Protein AF-A0A2S6Z8U8-F1 (afdb_monomer)

pLDDT: mean 72.31, std 20.6, range [34.91, 94.19]

Nearest PDB structures (foldseek):
  8eth-assembly1_n  TM=2.577E-01  e=1.546E-01  Schizosaccharomyces pombe
  7np8-assembly1_B  TM=3.434E-01  e=7.044E-01  Methanocaldococcus jannaschii DSM 2661
  6nzd-assembly1_F  TM=2.706E-01  e=4.132E+00  Homo sapiens

Solvent-accessible surface area (backbone atoms only — not comparable to full-atom values): 11968 Å² total; per-residue (Å²): 138,88,90,78,86,85,79,85,82,84,81,86,87,82,88,86,84,87,89,87,83,87,81,91,79,92,76,88,81,89,75,89,76,65,66,68,58,56,49,59,56,40,61,68,57,65,68,57,74,60,64,75,59,76,87,42,89,56,32,60,32,39,52,57,49,51,76,60,48,66,91,85,69,50,56,28,48,42,44,50,45,43,41,44,32,41,71,38,68,37,78,44,47,86,34,54,63,51,64,46,78,53,98,59,24,40,38,37,34,32,66,55,88,90,27,49,26,76,39,63,68,85,56,89,58,64,54,45,68,61,40,48,53,53,42,54,52,50,52,53,51,52,53,50,52,51,53,50,53,51,50,51,51,51,52,41,69,77,40,64,87,40,81,70,40,58,59,57,50,50,58,55,51,58,69,68,71,71,78,80,87,86,84,82,90,85,80,88,136

Organism: NCBI:txid487823

Mean predicted aligned error: 18.47 Å

Secondary structure (DSSP, 8-state):
-PPPPPPPP-PPPP-----------------S-SHHHHHHHHHTT-S---PPPTTSTTHHHHHHHHTTSPTT--HHHHHHHHHHHHHTT--SGGGEEEEEEETTEEEEEESSTT-EEEEETTSPPPPHHHHHHHHHHHHHHHHHHHHHHHHHHHHHHH---SHHHHHHHHHHHHHHSS-----------

Sequence (189 aa):
MPAQIVLPERQPAAYASSPGFGGTTARSNAHEHDEDRVEQARSSQDVAQQAFPSDHRDYALFSAIQAQLPGGTSDEKTAEVLHAVKESGIERADELRKVIIQDDVAFVFGKTPGFHSETSLNTPSPGINETLQKTEAMDQQRVQEMVQFQREREEIDKNPTGPVMTLAAHSQQQAMSGGDGGGGGDGGG

Radius of gyration: 36.22 Å; Cα contacts (8 Å, |Δi|>4): 145; chains: 1; bounding box: 139×54×75 Å

Foldseek 3Di:
DDDDDDDDDDDDDDDDDDDDDDDDDDDDDPDDDPVVVVVVVVVVCVVPQPAADCPDPCNQVLVLQVVQDDPPQGSLLSLVQSLQLVVLVNRHSQQWDHWDADPQWIWTDGPDPRRIGIHRSPDDGDGNVVSVVVSVVVVVVVVVVVVVVVVVVVVCVVPVPDPVVVVVVVVVVVVVVVPDDDDDDDDDD

Structure (mmCIF, N/CA/C/O backbone):
data_AF-A0A2S6Z8U8-F1
#
_entry.id   AF-A0A2S6Z8U8-F1
#
loop_
_atom_site.group_PDB
_atom_site.id
_atom_site.type_symbol
_atom_site.label_atom_id
_atom_site.label_alt_id
_atom_site.label_comp_id
_atom_site.label_asym_id
_atom_site.label_entity_id
_atom_site.label_seq_id
_atom_site.pdbx_PDB_ins_code
_atom_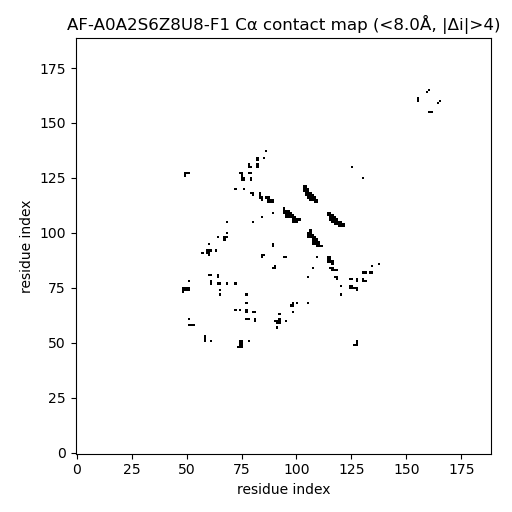site.Cartn_x
_atom_site.Cartn_y
_atom_site.Cartn_z
_atom_site.occupancy
_atom_site.B_iso_or_equiv
_atom_site.auth_seq_id
_atom_site.auth_comp_id
_atom_site.auth_asym_id
_atom_site.auth_atom_id
_atom_site.pdbx_PDB_model_num
ATOM 1 N N . MET A 1 1 ? 30.488 40.849 12.859 1.00 43.69 1 MET A N 1
ATOM 2 C CA . MET A 1 1 ? 31.828 40.592 12.288 1.00 43.69 1 MET A CA 1
ATOM 3 C C . MET A 1 1 ? 32.117 39.098 12.4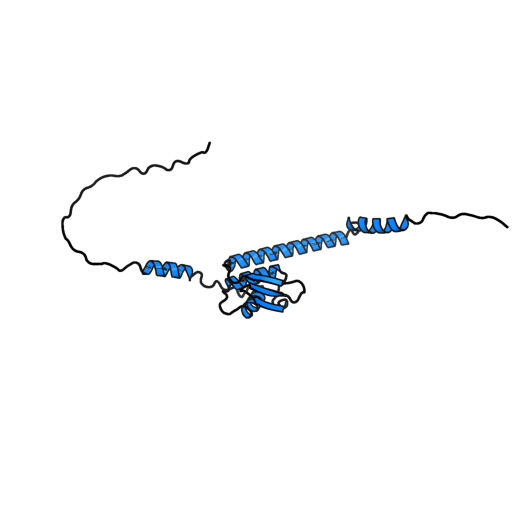43 1.00 43.69 1 MET A C 1
ATOM 5 O O . MET A 1 1 ? 31.983 38.626 13.566 1.00 43.69 1 MET A O 1
ATOM 9 N N . PRO A 1 2 ? 32.377 38.351 11.353 1.00 46.38 2 PRO A N 1
ATOM 10 C CA . PRO A 1 2 ? 32.486 36.883 11.342 1.00 46.38 2 PRO A CA 1
ATOM 11 C C . PRO A 1 2 ? 33.886 36.368 11.734 1.00 46.38 2 PRO A C 1
ATOM 13 O O . PRO A 1 2 ? 34.883 37.037 11.470 1.00 46.38 2 PRO A O 1
ATOM 16 N N . ALA A 1 3 ? 33.964 35.166 12.320 1.00 48.38 3 ALA A N 1
ATOM 17 C CA . ALA A 1 3 ? 35.214 34.446 12.578 1.00 48.38 3 ALA A CA 1
ATOM 18 C C . ALA A 1 3 ? 35.549 33.523 11.390 1.00 48.38 3 ALA A C 1
ATOM 20 O O . ALA A 1 3 ? 34.782 32.618 11.068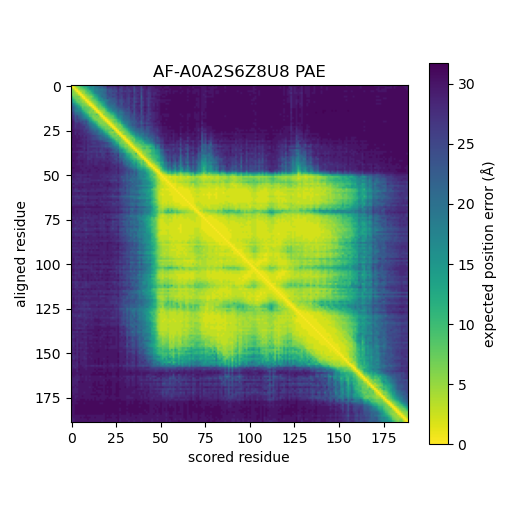 1.00 48.38 3 ALA A O 1
ATOM 21 N N . GLN A 1 4 ? 36.681 33.786 10.734 1.00 55.59 4 GLN A N 1
ATOM 22 C CA . GLN A 1 4 ? 37.234 33.021 9.611 1.00 55.59 4 GLN A CA 1
ATOM 23 C C . GLN A 1 4 ? 38.215 31.969 10.148 1.00 55.59 4 GLN A C 1
ATOM 25 O O . GLN A 1 4 ? 39.156 32.309 10.865 1.00 55.59 4 GLN A O 1
ATOM 30 N N . ILE A 1 5 ? 38.003 30.701 9.795 1.00 57.25 5 ILE A N 1
ATOM 31 C CA . ILE A 1 5 ? 38.929 29.597 10.074 1.00 57.25 5 ILE A CA 1
ATOM 32 C C . ILE A 1 5 ? 40.067 29.648 9.049 1.00 57.25 5 ILE A C 1
ATOM 34 O O . ILE A 1 5 ? 39.847 29.561 7.844 1.00 57.25 5 ILE A O 1
ATOM 38 N N . VAL A 1 6 ? 41.285 29.827 9.555 1.00 50.44 6 VAL A N 1
ATOM 39 C CA . VAL A 1 6 ? 42.538 29.823 8.797 1.00 50.44 6 VAL A CA 1
ATOM 40 C C . VAL A 1 6 ? 42.977 28.377 8.538 1.00 50.44 6 VAL A C 1
ATOM 42 O O . VAL A 1 6 ? 43.162 27.600 9.473 1.00 50.44 6 VAL A O 1
ATOM 45 N N . LEU A 1 7 ? 43.119 28.005 7.265 1.00 50.97 7 LEU A N 1
ATOM 46 C CA . LEU A 1 7 ? 43.680 26.722 6.832 1.00 50.97 7 LEU A CA 1
ATOM 47 C C . LEU A 1 7 ? 45.206 26.883 6.643 1.00 50.97 7 LEU A C 1
ATOM 49 O O . LEU A 1 7 ? 45.618 27.872 6.032 1.00 50.97 7 LEU A O 1
ATOM 53 N N . PRO A 1 8 ? 46.054 25.977 7.169 1.00 56.19 8 PRO A N 1
ATOM 54 C CA . PRO A 1 8 ? 47.500 26.181 7.206 1.00 56.19 8 PRO A CA 1
ATOM 55 C C . PRO A 1 8 ? 48.192 25.992 5.846 1.00 56.19 8 PRO A C 1
ATOM 57 O O . PRO A 1 8 ? 47.905 25.065 5.088 1.00 56.19 8 PRO A O 1
ATOM 60 N N . GLU A 1 9 ? 49.146 26.892 5.602 1.00 44.38 9 GLU A N 1
ATOM 61 C CA . GLU A 1 9 ? 50.106 26.948 4.497 1.00 44.38 9 GLU A CA 1
ATOM 62 C C . GLU A 1 9 ? 50.885 25.640 4.282 1.00 44.38 9 GLU A C 1
ATOM 64 O O . GLU A 1 9 ? 51.428 25.045 5.215 1.00 44.38 9 GLU A O 1
ATOM 69 N N . ARG A 1 10 ? 51.010 25.233 3.014 1.00 49.38 10 ARG A N 1
ATOM 70 C CA . ARG A 1 10 ? 51.820 24.091 2.581 1.00 49.38 10 ARG A CA 1
ATOM 71 C C . ARG A 1 10 ? 53.241 24.575 2.268 1.00 49.38 10 ARG A C 1
ATOM 73 O O . ARG A 1 10 ? 53.487 25.125 1.198 1.00 49.38 10 ARG A O 1
ATOM 80 N N . GLN A 1 11 ? 54.181 24.362 3.186 1.00 46.22 11 GLN A N 1
ATOM 81 C CA . GLN A 1 11 ? 55.598 24.654 2.939 1.00 46.22 11 GLN A CA 1
ATOM 82 C C . GLN A 1 11 ? 56.240 23.624 1.979 1.00 46.22 11 GLN A C 1
ATOM 84 O O . GLN A 1 11 ? 55.902 22.438 2.037 1.00 46.22 11 GLN A O 1
ATOM 89 N N . PRO A 1 12 ? 57.172 24.055 1.103 1.00 50.84 12 PRO A N 1
ATOM 90 C CA . PRO A 1 12 ? 57.795 23.224 0.075 1.00 50.84 12 PRO A CA 1
ATOM 91 C C . PRO A 1 12 ? 59.050 22.505 0.595 1.00 50.84 12 PRO A C 1
ATOM 93 O O . PRO A 1 12 ? 59.931 23.125 1.188 1.00 50.84 12 PRO A O 1
ATOM 96 N N . ALA A 1 13 ? 59.177 21.207 0.311 1.00 45.62 13 ALA A N 1
ATOM 97 C CA . ALA A 1 13 ? 60.451 20.496 0.401 1.00 45.62 13 ALA A CA 1
ATOM 98 C C . ALA A 1 13 ? 61.118 20.509 -0.980 1.00 45.62 13 ALA A C 1
ATOM 100 O O . ALA A 1 13 ? 60.501 20.163 -1.987 1.00 45.62 13 ALA A O 1
ATOM 101 N N . ALA A 1 14 ? 62.363 20.968 -1.017 1.00 43.53 14 ALA A N 1
ATOM 102 C CA . ALA A 1 14 ? 63.134 21.192 -2.226 1.00 43.53 14 ALA A CA 1
ATOM 103 C C . ALA A 1 14 ? 64.151 20.062 -2.500 1.00 43.53 14 ALA A C 1
ATOM 105 O O . ALA A 1 14 ? 64.434 19.248 -1.627 1.00 43.53 14 ALA A O 1
ATOM 106 N N . TYR A 1 15 ? 64.694 20.121 -3.727 1.00 39.59 15 TYR A N 1
ATOM 107 C CA . TYR A 1 15 ? 65.953 19.581 -4.279 1.00 39.59 15 TYR A CA 1
ATOM 108 C C . TYR A 1 15 ? 66.165 18.057 -4.437 1.00 39.59 15 TYR A C 1
ATOM 110 O O . TYR A 1 15 ? 66.419 17.341 -3.478 1.00 39.59 15 TYR A O 1
ATOM 118 N N . ALA A 1 16 ? 66.269 17.596 -5.695 1.00 40.19 16 ALA A N 1
ATOM 119 C CA . ALA A 1 16 ? 67.558 17.236 -6.318 1.00 40.19 16 ALA A CA 1
ATOM 120 C C . ALA A 1 16 ? 67.413 16.873 -7.819 1.00 40.19 16 ALA A C 1
ATOM 122 O O . ALA A 1 16 ? 66.361 16.441 -8.276 1.00 40.19 16 ALA A O 1
ATOM 123 N N . SER A 1 17 ? 68.495 17.117 -8.559 1.00 37.56 17 SER A N 1
ATOM 124 C CA . SER A 1 17 ? 68.631 17.296 -10.012 1.00 37.56 17 SER A CA 1
ATOM 125 C C . SER A 1 17 ? 68.621 16.045 -10.924 1.00 37.56 17 SER A C 1
ATOM 127 O O . SER A 1 17 ? 68.895 14.931 -10.497 1.00 37.56 17 SER A O 1
ATOM 129 N N . SER A 1 18 ? 68.374 16.351 -12.209 1.00 44.22 18 SER A N 1
ATOM 130 C CA . SER A 1 18 ? 68.420 15.675 -13.537 1.00 44.22 18 SER A CA 1
ATOM 131 C C . SER A 1 18 ? 69.680 14.814 -13.866 1.00 44.22 18 SER A C 1
ATOM 133 O O . SER A 1 18 ? 70.576 14.806 -13.025 1.00 44.22 18 SER A O 1
ATOM 135 N N . PRO A 1 19 ? 69.886 14.202 -15.081 1.00 60.00 19 PRO A N 1
ATOM 136 C CA . PRO A 1 19 ? 69.139 14.294 -16.363 1.00 60.00 19 PRO A CA 1
ATOM 137 C C . PRO A 1 19 ? 69.006 12.991 -17.218 1.00 60.00 19 PRO A C 1
ATOM 139 O O . PRO A 1 19 ? 69.619 11.965 -16.950 1.00 60.00 19 PRO A O 1
ATOM 142 N N . GLY A 1 20 ? 68.264 13.070 -18.334 1.00 37.06 20 GLY A N 1
ATOM 143 C CA . GLY A 1 20 ? 68.279 12.088 -19.431 1.00 37.06 20 GLY A CA 1
ATOM 144 C C . GLY A 1 20 ? 67.667 12.674 -20.710 1.00 37.06 20 GLY A C 1
ATOM 145 O O . GLY A 1 20 ? 66.506 13.062 -20.721 1.00 37.06 20 GLY A O 1
ATOM 146 N N . PHE A 1 21 ? 68.481 12.814 -21.754 1.00 37.06 21 PHE A N 1
ATOM 147 C CA . PHE A 1 21 ? 68.231 13.573 -22.982 1.00 37.06 21 PHE A CA 1
ATOM 148 C C . PHE A 1 21 ? 67.712 12.680 -24.122 1.00 37.06 21 PHE A C 1
ATOM 150 O O . PHE A 1 21 ? 68.296 11.635 -24.380 1.00 37.06 21 PHE A O 1
ATOM 157 N N . GLY A 1 22 ? 66.716 13.180 -24.864 1.00 38.28 22 GLY A N 1
ATOM 158 C CA . GLY A 1 22 ? 66.583 12.991 -26.316 1.00 38.28 22 GLY A CA 1
ATOM 159 C C . GLY A 1 22 ? 65.859 11.738 -26.828 1.00 38.28 22 GLY A C 1
ATOM 160 O O . GLY A 1 22 ? 66.320 10.619 -26.646 1.00 38.28 22 GLY A O 1
ATOM 161 N N . GLY A 1 23 ? 64.784 11.945 -27.598 1.00 34.91 23 GLY A N 1
ATOM 162 C CA . GLY A 1 23 ? 64.213 10.905 -28.460 1.00 34.91 23 GLY A CA 1
ATOM 163 C C . GLY A 1 23 ? 62.765 11.159 -28.866 1.00 34.91 23 GLY A C 1
ATOM 164 O O . GLY A 1 23 ? 61.836 10.833 -28.142 1.00 34.91 23 GLY A O 1
ATOM 165 N N . THR A 1 24 ? 62.578 11.745 -30.041 1.00 47.34 24 THR A N 1
ATOM 166 C CA . THR A 1 24 ? 61.303 11.955 -30.736 1.00 47.34 24 THR A CA 1
ATOM 167 C C . THR A 1 24 ? 60.549 10.647 -31.004 1.00 47.34 24 THR A C 1
ATOM 169 O O . THR A 1 24 ? 61.159 9.693 -31.476 1.00 47.34 24 THR A O 1
ATOM 172 N N . THR A 1 25 ? 59.224 10.625 -30.844 1.00 39.59 25 THR A N 1
ATOM 173 C CA . THR A 1 25 ? 58.213 10.385 -31.904 1.00 39.59 25 THR A CA 1
ATOM 174 C C . THR A 1 25 ? 56.873 9.972 -31.298 1.00 39.59 25 THR A C 1
ATOM 176 O O . THR A 1 25 ? 56.784 9.202 -30.349 1.00 39.59 25 THR A O 1
ATOM 179 N N . ALA A 1 26 ? 55.818 10.530 -31.879 1.00 51.56 26 ALA A N 1
ATOM 180 C CA . ALA A 1 26 ? 54.436 10.180 -31.635 1.00 51.56 26 ALA A CA 1
ATOM 181 C C . ALA A 1 26 ? 54.154 8.702 -31.942 1.00 51.56 26 ALA A C 1
ATOM 183 O O . ALA A 1 26 ? 54.468 8.238 -33.037 1.00 51.56 26 ALA A O 1
ATOM 184 N N . ARG A 1 27 ? 53.435 8.017 -31.048 1.00 39.62 27 ARG A N 1
ATOM 185 C CA . ARG A 1 27 ? 52.358 7.103 -31.442 1.00 39.62 27 ARG A CA 1
ATOM 186 C C . ARG A 1 27 ? 51.416 6.860 -30.266 1.00 39.62 27 ARG A C 1
ATOM 188 O O . ARG A 1 27 ? 51.847 6.650 -29.143 1.00 39.62 27 ARG A O 1
ATOM 195 N N . SER A 1 28 ? 50.134 6.957 -30.575 1.00 47.44 28 SER A N 1
ATOM 196 C CA . SER A 1 28 ? 48.971 6.863 -29.707 1.00 47.44 28 SER A CA 1
ATOM 197 C C . SER A 1 28 ? 48.989 5.667 -28.752 1.00 47.44 28 SER A C 1
ATOM 199 O O . SER A 1 28 ? 49.015 4.529 -29.209 1.00 47.44 28 SER A O 1
ATOM 201 N N . ASN A 1 29 ? 48.822 5.932 -27.456 1.00 42.44 29 ASN A N 1
ATOM 202 C CA . ASN A 1 29 ? 48.252 4.970 -26.516 1.00 42.44 29 ASN A CA 1
ATOM 203 C C . ASN A 1 29 ? 46.847 5.463 -26.150 1.00 42.44 29 ASN A C 1
ATOM 205 O O . ASN A 1 29 ? 46.665 6.280 -25.253 1.00 42.44 29 ASN A O 1
ATOM 209 N N . ALA A 1 30 ? 45.870 5.008 -26.933 1.00 50.47 30 ALA A N 1
ATOM 210 C CA . ALA A 1 30 ? 44.446 5.091 -26.640 1.00 50.47 30 ALA A CA 1
ATOM 211 C C . ALA A 1 30 ? 43.974 3.683 -26.248 1.00 50.47 30 ALA A C 1
ATOM 213 O O . ALA A 1 30 ? 43.617 2.890 -27.110 1.00 50.47 30 ALA A O 1
ATOM 214 N N . HIS A 1 31 ? 44.097 3.377 -24.963 1.00 49.53 31 HIS A N 1
ATOM 215 C CA . HIS A 1 31 ? 43.649 2.198 -24.201 1.00 49.53 31 HIS A CA 1
ATOM 216 C C . HIS A 1 31 ? 44.530 2.314 -22.957 1.00 49.53 31 HIS A C 1
ATOM 218 O O . HIS A 1 31 ? 45.747 2.340 -23.102 1.00 49.53 31 HIS A O 1
ATOM 224 N N . GLU A 1 32 ? 44.051 2.703 -21.785 1.00 46.50 32 GLU A N 1
ATOM 225 C CA . GLU A 1 32 ? 43.259 1.882 -20.876 1.00 46.50 32 GLU A CA 1
ATOM 226 C C . GLU A 1 32 ? 42.504 2.860 -19.948 1.00 46.50 32 GLU A C 1
ATOM 228 O O . GLU A 1 32 ? 43.086 3.415 -19.018 1.00 46.50 32 GLU A O 1
ATOM 233 N N . HIS A 1 33 ? 41.239 3.172 -20.222 1.00 45.50 33 HIS A N 1
ATOM 234 C CA . HIS A 1 33 ? 40.377 3.825 -19.220 1.00 45.50 33 HIS A CA 1
ATOM 235 C C . HIS A 1 33 ? 38.897 3.505 -19.465 1.00 45.50 33 HIS A C 1
ATOM 237 O O . HIS A 1 33 ? 38.020 4.328 -19.209 1.00 45.50 33 HIS A O 1
ATOM 243 N N . ASP A 1 34 ? 38.627 2.317 -20.016 1.00 49.94 34 ASP A N 1
ATOM 244 C CA . ASP A 1 34 ? 37.263 1.811 -20.211 1.00 49.94 34 ASP A CA 1
ATOM 245 C C . ASP A 1 34 ? 36.784 0.986 -18.998 1.00 49.94 34 ASP A C 1
ATOM 247 O O . ASP A 1 34 ? 35.588 0.910 -18.736 1.00 49.94 34 ASP A O 1
ATOM 251 N N . GLU A 1 35 ? 37.710 0.474 -18.177 1.00 50.59 35 GLU A N 1
ATOM 252 C CA . GLU A 1 35 ? 37.404 -0.458 -17.079 1.00 50.59 35 GLU A CA 1
ATOM 253 C C . GLU A 1 35 ? 36.848 0.241 -15.809 1.00 50.59 35 GLU A C 1
ATOM 255 O O . GLU A 1 35 ? 35.970 -0.296 -15.139 1.00 50.59 35 GLU A O 1
ATOM 260 N N . ASP A 1 36 ? 37.261 1.479 -15.495 1.00 48.59 36 ASP A N 1
ATOM 261 C CA . ASP A 1 36 ? 36.777 2.199 -14.291 1.00 48.59 36 ASP A CA 1
ATOM 262 C C . ASP A 1 36 ? 35.330 2.715 -14.456 1.00 48.59 36 ASP A C 1
ATOM 264 O O . ASP A 1 36 ? 34.547 2.809 -13.508 1.00 48.59 36 ASP A O 1
ATOM 268 N N . ARG A 1 37 ? 34.922 2.987 -15.705 1.00 51.78 37 ARG A N 1
ATOM 269 C CA . ARG A 1 37 ? 33.558 3.430 -16.027 1.00 51.78 37 ARG A CA 1
ATOM 270 C C . ARG A 1 37 ? 32.558 2.272 -16.015 1.00 51.78 37 ARG A C 1
ATOM 272 O O . ARG A 1 37 ? 31.391 2.494 -15.686 1.00 51.78 37 ARG A O 1
ATOM 279 N N . VAL A 1 38 ? 32.986 1.054 -16.356 1.00 51.00 38 VAL A N 1
ATOM 280 C CA . VAL A 1 38 ? 32.116 -0.130 -16.282 1.00 51.00 38 VAL A CA 1
ATOM 281 C C . VAL A 1 38 ? 31.947 -0.638 -14.849 1.00 51.00 38 VAL A C 1
ATOM 283 O O . VAL A 1 38 ? 30.891 -1.191 -14.553 1.00 51.00 38 VAL A O 1
ATOM 286 N N . GLU A 1 39 ? 32.894 -0.390 -13.936 1.00 48.44 39 GLU A N 1
ATOM 287 C CA . GLU A 1 39 ? 32.701 -0.685 -12.507 1.00 48.44 39 GLU A CA 1
ATOM 288 C C . GLU A 1 39 ? 31.759 0.310 -11.818 1.00 48.44 39 GLU A C 1
ATOM 290 O O . GLU A 1 39 ? 30.845 -0.129 -11.129 1.00 48.44 39 GLU A O 1
ATOM 295 N N . GLN A 1 40 ? 31.853 1.621 -12.076 1.00 46.31 40 GLN A N 1
ATOM 296 C CA . GLN A 1 40 ? 30.906 2.593 -11.491 1.00 46.31 40 GLN A CA 1
ATOM 297 C C . GLN A 1 40 ? 29.467 2.436 -12.021 1.00 46.31 40 GLN A C 1
ATOM 299 O O . GLN A 1 40 ? 28.496 2.639 -11.282 1.00 46.31 40 GLN A O 1
ATOM 304 N N . ALA A 1 41 ? 29.306 2.014 -13.281 1.00 49.03 41 ALA A N 1
ATOM 305 C CA . ALA A 1 41 ? 28.000 1.642 -13.831 1.00 49.03 41 ALA A CA 1
ATOM 306 C C . ALA A 1 41 ? 27.455 0.350 -13.194 1.00 49.03 41 ALA A C 1
ATOM 308 O O . ALA A 1 41 ? 26.249 0.226 -12.985 1.00 49.03 41 ALA A O 1
ATOM 309 N N . ARG A 1 42 ? 28.338 -0.587 -12.820 1.00 46.09 42 ARG A N 1
ATOM 310 C CA . ARG A 1 42 ? 27.962 -1.808 -12.099 1.00 46.09 42 ARG A CA 1
ATOM 311 C C . ARG A 1 42 ? 27.682 -1.563 -10.625 1.00 46.09 42 ARG A C 1
ATOM 313 O O . ARG A 1 42 ? 26.732 -2.146 -10.142 1.00 46.09 42 ARG A O 1
ATOM 320 N N . SER A 1 43 ? 28.377 -0.661 -9.935 1.00 42.34 43 SER A N 1
ATOM 321 C CA . SER A 1 43 ? 28.050 -0.296 -8.546 1.00 42.34 43 SER A CA 1
ATOM 322 C C . SER A 1 43 ? 26.695 0.411 -8.422 1.00 42.34 43 SER A C 1
ATOM 324 O O . SER A 1 43 ? 26.054 0.328 -7.382 1.00 42.34 43 SER A O 1
ATOM 326 N N . SER A 1 44 ? 26.219 1.048 -9.498 1.00 47.41 44 SER A N 1
ATOM 327 C CA . SER A 1 44 ? 24.854 1.594 -9.582 1.00 47.41 44 SER A CA 1
ATOM 328 C C . SER A 1 44 ? 23.803 0.540 -9.980 1.00 47.41 44 SER A C 1
ATOM 330 O O . SER A 1 44 ? 22.613 0.767 -9.796 1.00 47.41 44 SER A O 1
ATOM 332 N N . GLN A 1 45 ? 24.226 -0.611 -10.520 1.00 47.38 45 GLN A N 1
ATOM 333 C CA . GLN A 1 45 ? 23.373 -1.781 -10.795 1.00 47.38 45 GLN A CA 1
ATOM 334 C C . GLN A 1 45 ? 23.430 -2.847 -9.684 1.00 47.38 45 GLN A C 1
ATOM 336 O O . GLN A 1 45 ? 22.527 -3.675 -9.602 1.00 47.38 45 GLN A O 1
ATOM 341 N N . ASP A 1 46 ? 24.453 -2.802 -8.826 1.00 41.75 46 ASP A N 1
ATOM 342 C CA . ASP A 1 46 ? 24.657 -3.620 -7.623 1.00 41.75 46 ASP A CA 1
ATOM 343 C C . ASP A 1 46 ? 23.993 -2.990 -6.385 1.00 41.75 46 ASP A C 1
ATOM 345 O O . ASP A 1 46 ? 24.157 -3.443 -5.264 1.00 41.75 46 ASP A O 1
ATOM 349 N N . VAL A 1 47 ? 23.103 -2.012 -6.575 1.00 50.75 47 VAL A N 1
ATOM 350 C CA . VAL A 1 47 ? 21.937 -1.841 -5.684 1.00 50.75 47 VAL A CA 1
ATOM 351 C C . VAL A 1 47 ? 20.891 -2.909 -6.033 1.00 50.75 47 VAL A C 1
ATOM 353 O O . VAL A 1 47 ? 19.697 -2.645 -6.127 1.00 50.75 47 VAL A O 1
ATOM 356 N N . ALA A 1 48 ? 21.372 -4.116 -6.338 1.00 48.22 48 ALA A N 1
ATOM 357 C CA . ALA A 1 48 ? 20.628 -5.195 -6.939 1.00 48.22 48 ALA A CA 1
ATOM 358 C C . ALA A 1 48 ? 19.426 -5.503 -6.057 1.00 48.22 48 ALA A C 1
ATOM 360 O O . ALA A 1 48 ? 19.575 -6.099 -4.994 1.00 48.22 48 ALA A O 1
ATOM 361 N N . GLN A 1 49 ? 18.258 -5.047 -6.515 1.00 56.91 49 GLN A N 1
ATOM 362 C CA . GLN A 1 49 ? 16.947 -5.625 -6.254 1.00 56.91 49 GLN A CA 1
ATOM 363 C C . GLN A 1 49 ? 16.851 -6.172 -4.829 1.00 56.91 49 GLN A C 1
ATOM 365 O O . GLN A 1 49 ? 16.785 -7.387 -4.630 1.00 56.91 49 GLN A O 1
ATOM 370 N N . GLN A 1 50 ? 16.922 -5.291 -3.825 1.00 66.00 50 GLN A N 1
ATOM 371 C CA . GLN A 1 50 ? 16.623 -5.716 -2.463 1.00 66.00 50 GLN A CA 1
ATOM 372 C C . GLN A 1 50 ? 15.154 -6.114 -2.432 1.00 66.00 50 GLN A C 1
ATOM 374 O O . GLN A 1 50 ? 14.269 -5.273 -2.316 1.00 66.00 50 GLN A O 1
ATOM 379 N N . ALA A 1 51 ? 14.914 -7.407 -2.618 1.00 79.88 51 ALA A N 1
ATOM 380 C CA . ALA A 1 51 ? 13.582 -7.957 -2.678 1.00 79.88 51 ALA A CA 1
ATOM 381 C C . ALA A 1 51 ? 12.893 -7.771 -1.330 1.00 79.88 51 ALA A C 1
ATOM 383 O O . ALA A 1 51 ? 13.519 -7.826 -0.264 1.00 79.88 51 ALA A O 1
ATOM 384 N N . PHE A 1 52 ? 11.583 -7.572 -1.378 1.00 86.19 52 PHE A N 1
ATOM 385 C CA . PHE A 1 52 ? 10.804 -7.459 -0.160 1.00 86.19 52 PHE A CA 1
ATOM 386 C C . PHE A 1 52 ? 10.872 -8.781 0.630 1.00 86.19 52 PHE A C 1
ATOM 388 O O . PHE A 1 52 ? 10.626 -9.849 0.057 1.00 86.19 52 PHE A O 1
ATOM 395 N N . PRO A 1 53 ? 11.193 -8.748 1.936 1.00 87.88 53 PRO A N 1
ATOM 396 C CA . PRO A 1 53 ? 11.351 -9.952 2.741 1.00 87.88 53 PRO A CA 1
ATOM 397 C C . PRO A 1 53 ? 10.048 -10.757 2.794 1.00 87.88 53 PRO A C 1
ATOM 399 O O . PRO A 1 53 ? 9.028 -10.281 3.288 1.00 87.88 53 PRO A O 1
ATOM 402 N N . SER A 1 54 ? 10.083 -12.004 2.315 1.00 87.62 54 SER A N 1
ATOM 403 C CA . SER A 1 54 ? 8.889 -12.860 2.235 1.00 87.62 54 SER A CA 1
ATOM 404 C C . SER A 1 54 ? 8.337 -13.308 3.591 1.00 87.62 54 SER A C 1
ATOM 406 O O . SER A 1 54 ? 7.171 -13.679 3.678 1.00 87.62 54 SER A O 1
ATOM 408 N N . ASP A 1 55 ? 9.154 -13.258 4.645 1.00 88.12 55 ASP A N 1
ATOM 409 C CA . ASP A 1 55 ? 8.746 -13.555 6.028 1.00 88.12 55 ASP A CA 1
ATOM 410 C C . ASP A 1 55 ? 7.989 -12.383 6.689 1.00 88.12 55 ASP A C 1
ATOM 412 O O . ASP A 1 55 ? 7.416 -12.509 7.770 1.00 88.12 55 ASP A O 1
ATOM 416 N N . HIS A 1 56 ? 7.955 -11.217 6.040 1.00 88.75 56 HIS A N 1
ATOM 417 C CA . HIS A 1 56 ? 7.330 -10.028 6.598 1.00 88.75 56 HIS A CA 1
ATOM 418 C C . HIS A 1 56 ? 5.799 -10.132 6.605 1.00 88.75 56 HIS A C 1
ATOM 420 O O . HIS A 1 56 ? 5.185 -10.591 5.639 1.00 88.75 56 HIS A O 1
ATOM 426 N N . ARG A 1 57 ? 5.147 -9.619 7.659 1.00 89.88 57 ARG A N 1
ATOM 427 C CA . ARG A 1 57 ? 3.676 -9.677 7.794 1.00 89.88 57 ARG A CA 1
ATOM 428 C C . ARG A 1 57 ? 2.933 -9.002 6.639 1.00 89.88 57 ARG A C 1
ATOM 430 O O . ARG A 1 57 ? 1.859 -9.458 6.257 1.00 89.88 57 ARG A O 1
ATO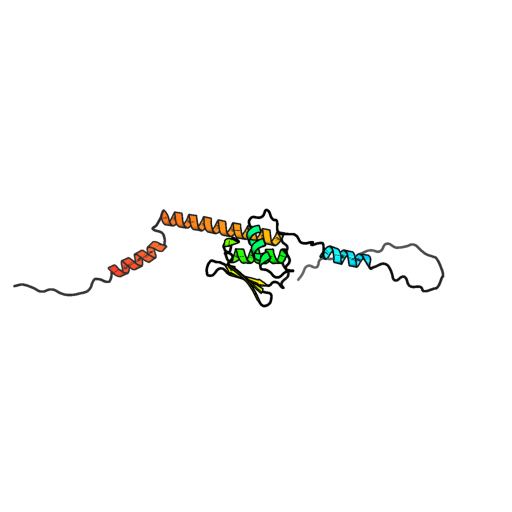M 437 N N . ASP A 1 58 ? 3.526 -7.960 6.061 1.00 90.94 58 ASP A N 1
ATOM 438 C CA . ASP A 1 58 ? 2.942 -7.221 4.937 1.00 90.94 58 ASP A CA 1
ATOM 439 C C . ASP A 1 58 ? 3.245 -7.840 3.559 1.00 90.94 58 ASP A C 1
ATOM 441 O O . ASP A 1 58 ? 2.774 -7.325 2.545 1.00 90.94 58 ASP A O 1
ATOM 445 N N . TYR A 1 59 ? 3.986 -8.955 3.483 1.00 92.88 59 TYR A N 1
ATOM 446 C CA . TYR A 1 59 ? 4.361 -9.575 2.205 1.00 92.88 59 TYR A CA 1
ATOM 447 C C . TYR A 1 59 ? 3.145 -9.981 1.360 1.00 92.88 59 TYR A C 1
ATOM 449 O O . TYR A 1 59 ? 3.147 -9.827 0.140 1.00 92.88 59 TYR A O 1
ATOM 457 N N . ALA A 1 60 ? 2.065 -10.444 1.996 1.00 93.56 60 ALA A N 1
ATOM 458 C CA . ALA A 1 60 ? 0.835 -10.793 1.285 1.00 93.56 60 ALA A CA 1
ATOM 459 C C . ALA A 1 60 ? 0.202 -9.575 0.588 1.00 93.56 60 ALA A C 1
ATOM 461 O O . ALA A 1 60 ? -0.279 -9.687 -0.540 1.00 93.56 60 ALA A O 1
ATOM 462 N N . LEU A 1 61 ? 0.212 -8.409 1.244 1.00 92.75 61 LEU A N 1
ATOM 463 C CA . LEU A 1 61 ? -0.289 -7.165 0.660 1.00 92.75 61 LEU A CA 1
ATOM 464 C C . LEU A 1 61 ? 0.668 -6.649 -0.421 1.00 92.75 61 LEU A C 1
ATOM 466 O O . LEU A 1 61 ? 0.209 -6.293 -1.503 1.00 92.75 61 LEU A O 1
ATOM 470 N N . PHE A 1 62 ? 1.979 -6.697 -0.168 1.00 93.56 62 PHE A N 1
ATOM 471 C CA . PHE A 1 62 ? 3.014 -6.371 -1.151 1.00 93.56 62 PHE A CA 1
ATOM 472 C C . PHE A 1 62 ? 2.822 -7.165 -2.448 1.00 93.56 62 PHE A C 1
ATOM 474 O O . PHE A 1 62 ? 2.707 -6.581 -3.520 1.00 93.56 62 PHE A O 1
ATOM 481 N N . SER A 1 63 ? 2.696 -8.490 -2.345 1.00 93.56 63 SER A N 1
ATOM 482 C CA . SER A 1 63 ? 2.520 -9.377 -3.496 1.00 93.56 63 SER A CA 1
ATOM 483 C C . SER A 1 63 ? 1.212 -9.097 -4.250 1.00 93.56 63 SER A C 1
ATOM 485 O O . SER A 1 63 ? 1.196 -9.083 -5.481 1.00 93.56 63 SER A O 1
ATOM 487 N N . ALA A 1 64 ? 0.119 -8.802 -3.535 1.00 93.56 64 ALA A N 1
ATOM 488 C CA . ALA A 1 64 ? -1.165 -8.455 -4.148 1.00 93.56 64 ALA A CA 1
ATOM 489 C C . ALA A 1 64 ? -1.138 -7.113 -4.904 1.00 93.56 64 ALA A C 1
ATOM 491 O O . ALA A 1 64 ? -1.829 -6.964 -5.917 1.00 93.56 64 ALA A O 1
ATOM 492 N N . ILE A 1 65 ? -0.351 -6.146 -4.419 1.00 92.75 65 ILE A N 1
ATOM 493 C CA . ILE A 1 65 ? -0.096 -4.875 -5.106 1.00 92.75 65 ILE A CA 1
ATOM 494 C C . ILE A 1 65 ? 0.798 -5.128 -6.324 1.00 92.75 65 ILE A C 1
ATOM 496 O O . ILE A 1 65 ? 0.432 -4.740 -7.430 1.00 92.75 65 ILE A O 1
ATOM 500 N N . GLN A 1 66 ? 1.913 -5.844 -6.146 1.00 91.69 66 GLN A N 1
ATOM 501 C CA . GLN A 1 66 ? 2.866 -6.173 -7.210 1.00 91.69 66 GLN A CA 1
ATOM 502 C C . GLN A 1 66 ? 2.188 -6.855 -8.403 1.00 91.69 66 GLN A C 1
ATOM 504 O O . GLN A 1 66 ? 2.455 -6.511 -9.548 1.00 91.69 66 GLN A O 1
ATOM 509 N N . ALA A 1 67 ? 1.263 -7.782 -8.138 1.00 91.44 67 ALA A N 1
ATOM 510 C CA . ALA A 1 67 ? 0.522 -8.506 -9.168 1.00 91.44 67 ALA A CA 1
ATOM 511 C C . ALA A 1 67 ? -0.396 -7.616 -10.030 1.00 91.44 67 ALA A C 1
ATOM 513 O O . ALA A 1 67 ? -0.815 -8.040 -11.107 1.00 91.44 67 ALA A O 1
ATOM 514 N N . GLN A 1 68 ? -0.739 -6.413 -9.560 1.00 90.69 68 GLN A N 1
ATOM 515 C CA . GLN A 1 68 ? -1.586 -5.456 -10.279 1.00 90.69 68 GLN A CA 1
ATOM 516 C C . GLN A 1 68 ? -0.805 -4.268 -10.851 1.00 90.69 68 GLN A C 1
ATOM 518 O O . GLN A 1 68 ? -1.360 -3.504 -11.642 1.00 90.69 68 GLN A O 1
ATOM 523 N N . LEU A 1 69 ? 0.458 -4.098 -10.458 1.00 89.62 69 LEU A N 1
ATOM 524 C CA . LEU A 1 69 ? 1.343 -3.081 -11.010 1.00 89.62 69 LEU A CA 1
ATOM 525 C C . LEU A 1 69 ? 1.864 -3.502 -12.397 1.00 89.62 69 LEU A C 1
ATOM 527 O O . LEU A 1 69 ? 1.896 -4.692 -12.725 1.00 89.62 69 LEU A O 1
ATOM 531 N N . PRO A 1 70 ? 2.241 -2.535 -13.253 1.00 86.06 70 PRO A N 1
ATOM 532 C CA . PRO A 1 70 ? 2.764 -2.840 -14.574 1.00 86.06 70 PRO A CA 1
ATOM 533 C C . PRO A 1 70 ? 4.076 -3.630 -14.478 1.00 86.06 70 PRO A C 1
ATOM 535 O O . PRO A 1 70 ? 4.928 -3.381 -13.626 1.00 86.06 70 PRO A O 1
ATOM 538 N N . GLY A 1 71 ? 4.254 -4.596 -15.383 1.00 80.12 71 GLY A N 1
ATOM 539 C CA . GLY A 1 71 ? 5.488 -5.376 -15.453 1.00 80.12 71 GLY A CA 1
ATOM 540 C C . GLY A 1 71 ? 6.696 -4.463 -15.677 1.00 80.12 71 GLY A C 1
ATOM 541 O O . GLY A 1 71 ? 6.703 -3.674 -16.619 1.00 80.12 71 GLY A O 1
ATOM 542 N N . GLY A 1 72 ? 7.704 -4.573 -14.810 1.00 78.12 72 GLY A N 1
ATOM 543 C CA . GLY A 1 72 ? 8.878 -3.692 -14.804 1.00 78.12 72 GLY A CA 1
ATOM 544 C C . GLY A 1 72 ? 8.909 -2.688 -13.649 1.00 78.12 72 GLY A C 1
ATOM 545 O O . GLY A 1 72 ? 9.913 -2.002 -13.489 1.00 78.12 72 GLY A O 1
ATOM 546 N N . THR A 1 73 ? 7.864 -2.617 -12.818 1.00 85.19 73 THR A N 1
ATOM 547 C CA . THR A 1 73 ? 7.940 -1.895 -11.544 1.00 85.19 73 THR A CA 1
ATOM 548 C C . THR A 1 73 ? 8.910 -2.595 -10.590 1.00 85.19 73 THR A C 1
ATOM 550 O O . THR A 1 73 ? 8.763 -3.785 -10.311 1.00 85.19 73 THR A O 1
ATOM 553 N N . SER A 1 74 ? 9.899 -1.854 -10.088 1.00 87.81 74 SER A N 1
ATOM 554 C CA . SER A 1 74 ? 10.852 -2.353 -9.095 1.00 87.81 74 SER A CA 1
ATOM 555 C C . SER A 1 74 ? 10.159 -2.706 -7.778 1.00 87.81 74 SER A C 1
ATOM 557 O O . SER A 1 74 ? 9.163 -2.085 -7.389 1.00 87.81 74 SER A O 1
ATOM 559 N N . ASP A 1 75 ? 10.737 -3.648 -7.037 1.00 88.69 75 ASP A N 1
ATOM 560 C CA . ASP A 1 75 ? 10.259 -4.004 -5.699 1.00 88.69 75 ASP A CA 1
ATOM 561 C C . ASP A 1 75 ? 10.267 -2.787 -4.762 1.00 88.69 75 ASP A C 1
ATOM 563 O O . ASP A 1 75 ? 9.324 -2.604 -4.000 1.00 88.69 75 ASP A O 1
ATOM 567 N N . GLU A 1 76 ? 11.259 -1.897 -4.886 1.00 90.38 76 GLU A N 1
ATOM 568 C CA . GLU A 1 76 ? 11.346 -0.617 -4.154 1.00 90.38 76 GLU A CA 1
ATOM 569 C C . GLU A 1 76 ? 10.131 0.259 -4.366 1.00 90.38 76 GLU A C 1
ATOM 571 O O . GLU A 1 76 ? 9.541 0.761 -3.407 1.00 90.38 76 GLU A O 1
ATOM 576 N N . LYS A 1 77 ? 9.677 0.343 -5.614 1.00 91.06 77 LYS A N 1
ATOM 577 C CA . LYS A 1 77 ? 8.485 1.112 -5.914 1.00 91.06 77 LYS A CA 1
ATOM 578 C C . LYS A 1 77 ? 7.236 0.454 -5.362 1.00 91.06 77 LYS A C 1
ATOM 580 O O . LYS A 1 77 ? 6.363 1.123 -4.821 1.00 91.06 77 LYS A O 1
ATOM 585 N N . THR A 1 78 ? 7.175 -0.868 -5.439 1.00 92.12 78 THR A N 1
ATOM 586 C CA . THR A 1 78 ? 6.074 -1.642 -4.863 1.00 92.12 78 THR A CA 1
ATOM 587 C C . THR A 1 78 ? 6.019 -1.488 -3.337 1.00 92.12 78 THR A C 1
ATOM 589 O O . THR A 1 78 ? 4.932 -1.371 -2.775 1.00 92.12 78 THR A O 1
ATOM 592 N N . ALA A 1 79 ? 7.168 -1.429 -2.658 1.00 92.69 79 ALA A N 1
ATOM 593 C CA . ALA A 1 79 ? 7.262 -1.190 -1.220 1.00 92.69 79 ALA A CA 1
ATOM 594 C C . ALA A 1 79 ? 6.789 0.223 -0.843 1.00 92.69 79 ALA A C 1
ATOM 596 O O . ALA A 1 79 ? 6.085 0.390 0.152 1.00 92.69 79 ALA A O 1
ATOM 597 N N . GLU A 1 80 ? 7.124 1.236 -1.643 1.00 92.94 80 GLU A N 1
ATOM 598 C CA . GLU A 1 80 ? 6.615 2.598 -1.451 1.00 92.94 80 GLU A CA 1
ATOM 599 C C . GLU A 1 80 ? 5.088 2.649 -1.599 1.00 92.94 80 GLU A C 1
ATOM 601 O O . GLU A 1 80 ? 4.400 3.211 -0.745 1.00 92.94 80 GLU A O 1
ATOM 606 N N . VAL A 1 81 ? 4.543 1.995 -2.632 1.00 93.25 81 VAL A N 1
ATOM 607 C CA . VAL A 1 81 ? 3.089 1.874 -2.818 1.00 93.25 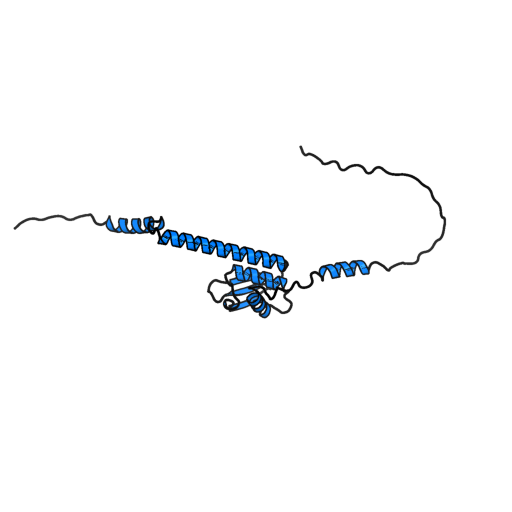81 VAL A CA 1
ATOM 608 C C . VAL A 1 81 ? 2.465 1.146 -1.626 1.00 93.25 81 VAL A C 1
ATOM 610 O O . VAL A 1 81 ? 1.461 1.603 -1.093 1.00 93.25 81 VAL A O 1
ATOM 613 N N . LEU A 1 82 ? 3.067 0.053 -1.146 1.00 93.56 82 LEU A N 1
ATOM 614 C CA . LEU A 1 82 ? 2.614 -0.654 0.056 1.00 93.56 82 LEU A CA 1
ATOM 615 C C . LEU A 1 82 ? 2.524 0.283 1.267 1.00 93.56 82 LEU A C 1
ATOM 617 O O . LEU A 1 82 ? 1.521 0.260 1.982 1.00 93.56 82 LEU A O 1
ATOM 621 N N . HIS A 1 83 ? 3.550 1.103 1.496 1.00 94.00 83 HIS A N 1
ATOM 622 C CA . HIS A 1 83 ? 3.560 2.070 2.589 1.00 94.00 83 HIS A CA 1
ATOM 623 C C . HIS A 1 83 ? 2.379 3.045 2.482 1.00 94.00 83 HIS A C 1
ATOM 625 O O . HIS A 1 83 ? 1.622 3.205 3.441 1.00 94.00 83 HIS A O 1
ATOM 631 N N . ALA A 1 84 ? 2.165 3.627 1.301 1.00 93.69 84 ALA A N 1
ATOM 632 C CA . ALA A 1 84 ? 1.067 4.558 1.050 1.00 93.69 84 ALA A CA 1
ATOM 633 C C . ALA A 1 84 ? -0.316 3.884 1.174 1.00 93.69 84 ALA A C 1
ATOM 635 O O . ALA A 1 84 ? -1.281 4.484 1.656 1.00 93.69 84 ALA A O 1
ATOM 636 N N . VAL A 1 85 ? -0.430 2.617 0.773 1.00 93.88 85 VAL A N 1
ATOM 637 C CA . VAL A 1 85 ? -1.643 1.802 0.927 1.00 93.88 85 VAL A CA 1
ATOM 638 C C . VAL A 1 85 ? -1.962 1.590 2.403 1.00 93.88 85 VAL A C 1
ATOM 640 O O . VAL A 1 85 ? -3.097 1.824 2.826 1.00 93.88 85 VAL A O 1
ATOM 643 N N . LYS A 1 86 ? -0.958 1.249 3.213 1.00 93.38 86 LYS A N 1
ATOM 644 C CA . LYS A 1 86 ? -1.123 1.118 4.664 1.00 93.38 86 LYS A CA 1
ATOM 645 C C . LYS A 1 86 ? -1.472 2.446 5.329 1.00 93.38 86 LYS A C 1
ATOM 647 O O . LYS A 1 86 ? -2.291 2.457 6.250 1.00 93.38 86 LYS A O 1
ATOM 652 N N . GLU A 1 87 ? -0.899 3.557 4.868 1.00 91.81 87 GLU A N 1
ATOM 653 C CA . GLU A 1 87 ? -1.220 4.903 5.361 1.00 91.81 87 GLU A CA 1
ATOM 654 C C . GLU A 1 87 ? -2.703 5.238 5.134 1.00 91.81 87 GLU A C 1
ATOM 656 O O . GLU A 1 87 ? -3.363 5.738 6.042 1.00 91.81 87 GLU A O 1
ATOM 661 N N . SER A 1 88 ? -3.263 4.834 3.987 1.00 90.88 88 SER A N 1
ATOM 662 C CA . SER A 1 88 ? -4.685 5.035 3.664 1.00 90.88 88 SER A CA 1
ATOM 663 C C . SER A 1 88 ? -5.677 4.203 4.492 1.00 90.88 88 SER A C 1
ATOM 665 O O . SER A 1 88 ? -6.885 4.424 4.400 1.00 90.88 88 SER A O 1
ATOM 667 N N . GLY A 1 89 ? -5.187 3.245 5.287 1.00 89.44 89 GLY A N 1
ATOM 668 C CA . GLY A 1 89 ? -6.006 2.353 6.114 1.00 89.44 89 GLY A CA 1
ATOM 669 C C . GLY A 1 89 ? -6.255 0.968 5.512 1.00 89.44 89 GLY A C 1
ATOM 670 O O . GLY A 1 89 ? -7.003 0.186 6.086 1.00 89.44 89 GLY A O 1
ATOM 671 N N . ILE A 1 90 ? -5.638 0.634 4.376 1.00 92.62 90 ILE A N 1
ATOM 672 C CA . ILE A 1 90 ? -5.704 -0.712 3.792 1.00 92.62 90 ILE A CA 1
ATOM 673 C C . ILE A 1 90 ? -4.552 -1.530 4.381 1.00 92.62 90 ILE A C 1
ATOM 675 O O . ILE A 1 90 ? -3.408 -1.409 3.948 1.00 92.62 90 ILE A O 1
ATOM 679 N N . GLU A 1 91 ? -4.837 -2.348 5.392 1.00 90.31 91 GLU A N 1
ATOM 680 C CA . GLU A 1 91 ? -3.796 -3.044 6.159 1.00 90.31 91 GLU A CA 1
ATOM 681 C C . GLU A 1 91 ? -3.503 -4.443 5.612 1.00 90.31 91 GLU A C 1
ATOM 683 O O . GLU A 1 91 ? -2.392 -4.951 5.766 1.00 90.31 91 GLU A O 1
ATOM 688 N N . ARG A 1 92 ? -4.479 -5.082 4.952 1.00 91.44 92 ARG A N 1
ATOM 689 C CA . ARG A 1 92 ? -4.336 -6.452 4.434 1.00 91.44 92 ARG A CA 1
ATOM 690 C C . ARG A 1 92 ? -4.673 -6.587 2.957 1.00 91.44 92 ARG A C 1
ATOM 692 O O . ARG A 1 92 ? -5.485 -5.850 2.410 1.00 91.44 92 ARG A O 1
ATOM 699 N N . ALA A 1 93 ? -4.122 -7.631 2.333 1.00 90.94 93 ALA A N 1
ATOM 700 C CA . ALA A 1 93 ? -4.423 -7.998 0.947 1.00 90.94 93 ALA A CA 1
ATOM 701 C C . ALA A 1 93 ? -5.924 -8.227 0.702 1.00 90.94 93 ALA A C 1
ATOM 703 O O . ALA A 1 93 ? -6.426 -7.902 -0.368 1.00 90.94 93 ALA A O 1
ATOM 704 N N . ASP A 1 94 ? -6.659 -8.742 1.696 1.00 92.06 94 ASP A N 1
ATOM 705 C CA . ASP A 1 94 ? -8.111 -8.887 1.572 1.00 92.06 94 ASP A CA 1
ATOM 706 C C . ASP A 1 94 ? -8.841 -7.537 1.603 1.00 92.06 94 ASP A C 1
ATOM 708 O O . ASP A 1 94 ? -9.945 -7.443 1.100 1.00 92.06 94 ASP A O 1
ATOM 712 N N . GLU A 1 95 ? -8.268 -6.459 2.126 1.00 92.06 95 GLU A N 1
ATOM 713 C CA . GLU A 1 95 ? -8.912 -5.140 2.097 1.00 92.06 95 GLU A CA 1
ATOM 714 C C . GLU A 1 95 ? -8.658 -4.399 0.785 1.00 92.06 95 GLU A C 1
ATOM 716 O O . GLU A 1 95 ? -9.315 -3.397 0.510 1.00 92.06 95 GLU A O 1
ATOM 721 N N . LEU A 1 96 ? -7.757 -4.903 -0.055 1.00 92.69 96 LEU A N 1
ATOM 722 C CA . LEU A 1 96 ? -7.500 -4.378 -1.384 1.00 92.69 96 LEU A CA 1
ATOM 723 C C . LEU A 1 96 ? -8.679 -4.711 -2.310 1.00 92.69 96 LEU A C 1
ATOM 725 O O . LEU A 1 96 ? -9.071 -5.868 -2.467 1.00 92.69 96 LEU A O 1
ATOM 729 N N . ARG A 1 97 ? -9.265 -3.691 -2.943 1.00 92.38 97 ARG A N 1
ATOM 730 C CA . ARG A 1 97 ? -10.329 -3.865 -3.942 1.00 92.38 97 ARG A CA 1
ATOM 731 C C . ARG A 1 97 ? -9.763 -3.922 -5.354 1.00 92.38 97 ARG A C 1
ATOM 733 O O . ARG A 1 97 ? -10.147 -4.803 -6.115 1.00 92.38 97 ARG A O 1
ATOM 740 N N . LYS A 1 98 ? -8.940 -2.939 -5.724 1.00 92.06 98 LYS A N 1
ATOM 741 C CA . LYS A 1 98 ? -8.312 -2.837 -7.050 1.00 92.06 98 LYS A CA 1
ATOM 742 C C . LYS A 1 98 ? -7.188 -1.809 -7.053 1.00 92.06 98 LYS A C 1
ATOM 744 O O . LYS A 1 98 ? -7.250 -0.841 -6.296 1.00 92.06 98 LYS A O 1
ATOM 749 N N . VAL A 1 99 ? -6.242 -1.976 -7.966 1.00 92.75 99 VAL A N 1
ATOM 750 C CA . VAL A 1 99 ? -5.231 -0.975 -8.321 1.00 92.75 99 VAL A CA 1
ATOM 751 C C . VAL A 1 99 ? -5.486 -0.505 -9.754 1.00 92.75 99 VAL A C 1
ATOM 753 O O . VAL A 1 99 ? -5.785 -1.310 -10.634 1.00 92.75 99 VAL A O 1
ATOM 756 N N . ILE A 1 100 ? -5.426 0.802 -9.987 1.00 92.25 100 ILE A N 1
ATOM 757 C CA . ILE A 1 100 ? -5.572 1.429 -11.303 1.00 92.25 100 ILE A CA 1
ATOM 758 C C . ILE A 1 100 ? -4.332 2.277 -11.544 1.00 92.25 100 ILE A C 1
ATOM 760 O O . ILE A 1 100 ? -3.978 3.078 -10.690 1.00 92.25 100 ILE A O 1
ATOM 764 N N . ILE A 1 101 ? -3.700 2.139 -12.706 1.00 92.75 101 ILE A N 1
ATOM 765 C CA . ILE A 1 101 ? -2.602 3.020 -13.107 1.00 92.75 101 ILE A CA 1
ATOM 766 C C . ILE A 1 101 ? -3.139 4.056 -14.092 1.00 92.75 101 ILE A C 1
ATOM 768 O O . ILE A 1 101 ? -3.756 3.691 -15.095 1.00 92.75 101 ILE A O 1
ATOM 772 N N . GLN A 1 102 ? -2.922 5.337 -13.809 1.00 90.31 102 GLN A N 1
ATOM 773 C CA . GLN A 1 102 ? -3.298 6.444 -14.687 1.00 90.31 102 GLN A CA 1
ATOM 774 C C . GLN A 1 102 ? -2.211 7.514 -14.648 1.00 90.31 102 GLN A C 1
ATOM 776 O O . GLN A 1 102 ? -1.808 7.920 -13.566 1.00 90.31 102 GLN A O 1
ATOM 781 N N . ASP A 1 103 ? -1.726 7.935 -15.821 1.00 88.94 103 ASP A N 1
ATOM 782 C CA . ASP A 1 103 ? -0.636 8.915 -15.959 1.00 88.94 103 ASP A CA 1
ATOM 783 C C . ASP A 1 103 ? 0.573 8.595 -15.068 1.00 88.94 103 ASP A C 1
ATOM 785 O O . ASP A 1 103 ? 1.173 9.471 -14.452 1.00 88.94 103 ASP A O 1
ATOM 789 N N . ASP A 1 104 ? 0.906 7.301 -14.995 1.00 87.75 104 ASP A N 1
ATOM 790 C CA . ASP A 1 104 ? 1.983 6.764 -14.163 1.00 87.75 104 ASP A CA 1
ATOM 791 C C . ASP A 1 104 ? 1.751 6.894 -12.641 1.00 87.75 104 ASP A C 1
ATOM 793 O O . ASP A 1 104 ? 2.606 6.584 -11.828 1.00 87.75 104 ASP A O 1
ATOM 797 N N . VAL A 1 105 ? 0.552 7.258 -12.203 1.00 92.19 105 VAL A N 1
ATOM 798 C CA . VAL A 1 105 ? 0.149 7.209 -10.795 1.00 92.19 105 VAL A CA 1
ATOM 799 C C . VAL A 1 105 ? -0.614 5.914 -10.527 1.00 92.19 105 VAL A C 1
ATOM 801 O O . VAL A 1 105 ? -1.568 5.578 -11.231 1.00 92.19 105 VAL A O 1
ATOM 804 N N . ALA A 1 106 ? -0.196 5.171 -9.503 1.00 91.94 106 ALA A N 1
ATOM 805 C CA . ALA A 1 106 ? -0.911 4.019 -8.978 1.00 91.94 106 ALA A CA 1
ATOM 806 C C . ALA A 1 106 ? -1.976 4.478 -7.974 1.00 91.94 106 ALA A C 1
ATOM 808 O O . ALA A 1 106 ? -1.664 4.917 -6.869 1.00 91.94 106 ALA A O 1
ATOM 809 N N . PHE A 1 107 ? -3.238 4.344 -8.367 1.00 93.88 107 PHE A N 1
ATOM 810 C CA . PHE A 1 107 ? -4.417 4.559 -7.539 1.00 93.88 107 PHE A CA 1
ATOM 811 C C . PHE A 1 107 ? -4.864 3.230 -6.945 1.00 93.88 107 PHE A C 1
ATOM 813 O O . PHE A 1 107 ? -5.372 2.348 -7.645 1.00 93.88 107 PHE A O 1
ATOM 820 N N . VAL A 1 108 ? -4.696 3.084 -5.643 1.00 94.19 108 VAL A N 1
ATOM 821 C CA . VAL A 1 108 ? -5.052 1.877 -4.912 1.00 94.19 108 VAL A CA 1
ATOM 822 C C . VAL A 1 108 ? -6.350 2.110 -4.157 1.00 94.19 108 VAL A C 1
ATOM 824 O O . VAL A 1 108 ? -6.456 3.046 -3.377 1.00 94.19 108 VAL A O 1
ATOM 827 N N . PHE A 1 109 ? -7.347 1.253 -4.367 1.00 94.06 109 PHE A N 1
ATOM 828 C CA . PHE A 1 109 ? -8.657 1.365 -3.730 1.00 94.06 109 PHE A CA 1
ATOM 829 C C . PHE A 1 109 ? -8.888 0.223 -2.750 1.00 94.06 109 PHE A C 1
ATOM 831 O O . PHE A 1 109 ? -8.715 -0.949 -3.098 1.00 94.06 109 PHE A O 1
ATOM 838 N N . GLY A 1 110 ? -9.361 0.566 -1.556 1.00 93.62 110 GLY A N 1
ATOM 839 C CA . GLY A 1 110 ? -9.777 -0.379 -0.531 1.00 93.62 110 GLY A CA 1
ATOM 840 C C . GLY A 1 110 ? -11.208 -0.884 -0.726 1.00 93.62 110 GLY A C 1
ATOM 841 O O . GLY A 1 110 ? -12.016 -0.335 -1.485 1.00 93.62 110 GLY A O 1
ATOM 842 N N . LYS A 1 111 ? -11.553 -1.961 -0.019 1.00 93.62 111 LYS A N 1
ATOM 843 C CA . LYS A 1 111 ? -12.928 -2.458 0.101 1.00 93.62 111 LYS A CA 1
ATOM 844 C C . LYS A 1 111 ? -13.773 -1.520 0.964 1.00 93.62 111 LYS A C 1
ATOM 846 O O . LYS A 1 111 ? -14.948 -1.334 0.634 1.00 93.62 111 LYS A O 1
ATOM 851 N N . THR A 1 112 ? -13.170 -0.919 1.990 1.00 89.88 112 THR A N 1
ATOM 852 C CA . THR A 1 112 ? -13.775 0.087 2.871 1.00 89.88 112 THR A CA 1
ATOM 853 C C . THR A 1 112 ? -13.928 1.420 2.129 1.00 89.88 112 THR A C 1
ATOM 855 O O . THR A 1 112 ? -12.936 1.953 1.627 1.00 89.88 112 THR A O 1
ATOM 858 N N . PRO A 1 113 ? -15.148 1.979 2.019 1.00 87.38 113 PRO A N 1
ATOM 859 C CA . PRO A 1 113 ? -15.357 3.278 1.384 1.00 87.38 113 PRO A CA 1
ATOM 860 C C . PRO A 1 113 ? -14.507 4.375 2.035 1.00 87.38 113 PRO A C 1
ATOM 862 O O . PRO A 1 113 ? -14.459 4.476 3.256 1.00 87.38 113 PRO A O 1
ATOM 865 N N . GLY A 1 114 ? -13.860 5.201 1.213 1.00 88.69 114 GLY A N 1
ATOM 866 C CA . GLY A 1 114 ? -12.957 6.264 1.665 1.00 88.69 114 GLY A CA 1
ATOM 867 C C . GLY A 1 114 ? -11.483 5.853 1.725 1.00 88.69 114 GLY A C 1
ATOM 868 O O . GLY A 1 114 ? -10.630 6.724 1.595 1.00 88.69 114 GLY A O 1
ATOM 869 N N . PHE A 1 115 ? -11.164 4.558 1.818 1.00 93.12 115 PHE A N 1
ATOM 870 C CA . PHE A 1 115 ? -9.774 4.091 1.823 1.00 93.12 115 PHE A CA 1
ATOM 871 C C . PHE A 1 115 ? -9.240 4.022 0.394 1.00 93.12 115 PHE A C 1
ATOM 873 O O . PHE A 1 115 ? -9.659 3.180 -0.409 1.00 93.12 115 PHE A O 1
ATOM 880 N N . HIS A 1 116 ? -8.337 4.939 0.072 1.00 93.25 116 HIS A N 1
ATOM 881 C CA . HIS A 1 116 ? -7.639 4.986 -1.201 1.00 93.25 116 HIS A CA 1
ATOM 882 C C . HIS A 1 116 ? -6.256 5.600 -1.017 1.00 93.25 116 HIS A C 1
ATOM 884 O O . HIS A 1 116 ? -6.052 6.426 -0.130 1.00 93.25 116 HIS A O 1
ATOM 890 N N . SER A 1 117 ? -5.322 5.190 -1.862 1.00 93.31 117 SER A N 1
ATOM 891 C CA . SER A 1 117 ? -3.962 5.706 -1.882 1.00 93.31 117 SER A CA 1
ATOM 892 C C . SER A 1 117 ? -3.546 6.041 -3.305 1.00 93.31 117 SER A C 1
ATOM 894 O O . SER A 1 117 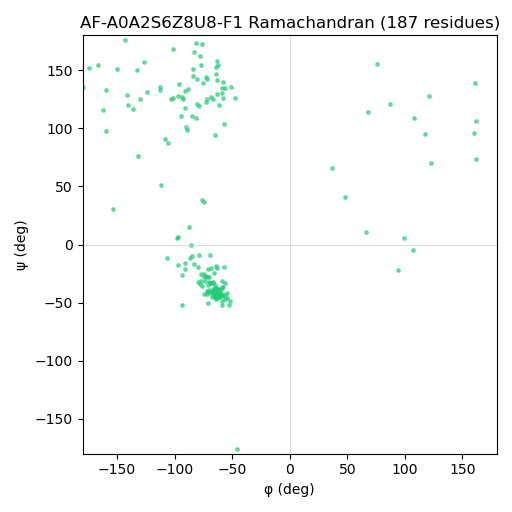? -4.013 5.414 -4.257 1.00 93.31 117 SER A O 1
ATOM 896 N N . GLU A 1 118 ? -2.674 7.029 -3.439 1.00 93.81 118 GLU A N 1
ATOM 897 C CA . GLU A 1 118 ? -2.166 7.529 -4.710 1.00 93.81 118 GLU A CA 1
ATOM 898 C C . GLU A 1 118 ? -0.645 7.585 -4.614 1.00 93.81 118 GLU A C 1
ATOM 900 O O . GLU A 1 118 ? -0.090 8.168 -3.683 1.00 93.81 118 GLU A O 1
ATOM 905 N N . THR A 1 119 ? 0.055 6.942 -5.542 1.00 91.62 119 THR A N 1
ATOM 906 C CA . THR A 1 119 ? 1.523 6.916 -5.537 1.00 91.62 119 THR A CA 1
ATOM 907 C C . THR A 1 119 ? 2.052 7.035 -6.954 1.00 91.62 119 THR A C 1
ATOM 909 O O . THR A 1 119 ? 1.759 6.200 -7.806 1.00 91.62 119 THR A O 1
ATOM 912 N N . SER A 1 120 ? 2.842 8.072 -7.218 1.00 90.25 120 SER A N 1
ATOM 913 C CA . SER A 1 120 ? 3.485 8.286 -8.519 1.00 90.25 120 SER A CA 1
ATOM 914 C C . SER A 1 120 ? 4.554 7.231 -8.761 1.00 90.25 120 SER A C 1
ATOM 916 O O . SER A 1 120 ? 5.441 7.110 -7.928 1.00 90.25 120 SER A O 1
ATOM 918 N N . LEU A 1 121 ? 4.525 6.511 -9.884 1.00 88.25 121 LEU A N 1
ATOM 919 C CA . LEU A 1 121 ? 5.478 5.450 -10.235 1.00 88.25 121 LEU A CA 1
ATOM 920 C C . LEU A 1 121 ? 6.815 5.992 -10.798 1.00 88.25 121 LEU A C 1
ATOM 922 O O . LEU A 1 121 ? 7.835 5.317 -10.702 1.00 88.25 121 LEU A O 1
ATOM 926 N N . ASN A 1 122 ? 6.828 7.238 -11.276 1.00 86.50 122 ASN A N 1
ATOM 927 C CA . ASN A 1 122 ? 7.951 7.925 -11.926 1.00 86.50 122 ASN A CA 1
ATOM 928 C C . ASN A 1 122 ? 8.897 8.623 -10.941 1.00 86.50 122 ASN A C 1
ATOM 930 O O . ASN A 1 122 ? 9.957 9.114 -11.338 1.00 86.50 122 ASN A O 1
ATOM 934 N N . THR A 1 123 ? 8.511 8.751 -9.671 1.00 83.25 123 THR A N 1
ATOM 935 C CA . THR A 1 123 ? 9.379 9.353 -8.656 1.00 83.25 123 THR A CA 1
ATOM 936 C C . THR A 1 123 ? 10.392 8.327 -8.157 1.00 83.25 123 THR A C 1
ATOM 938 O O . THR A 1 123 ? 10.035 7.153 -8.000 1.00 83.25 123 THR A O 1
ATOM 941 N N . PRO A 1 124 ? 11.641 8.744 -7.878 1.00 80.44 124 PRO A N 1
ATOM 942 C CA . PRO A 1 124 ? 12.626 7.845 -7.293 1.00 80.44 124 PRO A CA 1
ATOM 943 C C . PRO A 1 124 ? 12.106 7.316 -5.954 1.00 80.44 124 PRO A C 1
ATOM 945 O O . PRO A 1 124 ? 11.645 8.098 -5.120 1.00 80.44 124 PRO A O 1
ATOM 948 N N . SER A 1 125 ? 12.169 5.998 -5.771 1.00 83.88 125 SER A N 1
ATOM 949 C CA . SER A 1 125 ? 11.749 5.361 -4.527 1.00 83.88 125 SER A CA 1
ATOM 950 C C . SER A 1 125 ? 12.843 5.372 -3.476 1.00 83.88 125 SER A C 1
ATOM 952 O O . SER A 1 125 ? 14.015 5.196 -3.817 1.00 83.88 125 SER A O 1
ATOM 954 N N . PRO A 1 126 ? 12.472 5.516 -2.195 1.00 84.75 126 PRO A N 1
ATOM 955 C CA . PRO A 1 126 ? 13.355 5.133 -1.106 1.00 84.75 126 PRO A CA 1
ATOM 956 C C . PRO A 1 126 ? 13.643 3.624 -1.160 1.00 84.75 126 PRO A C 1
ATOM 958 O O . PRO A 1 126 ? 12.845 2.837 -1.674 1.00 84.75 126 PRO A O 1
ATOM 961 N N . GLY A 1 127 ? 14.783 3.205 -0.608 1.00 86.62 127 GLY A N 1
ATOM 962 C CA . GLY A 1 127 ? 15.161 1.789 -0.587 1.00 86.62 127 GLY A CA 1
ATOM 963 C C . GLY A 1 127 ? 14.184 0.923 0.225 1.00 86.62 127 GLY A C 1
ATOM 964 O O . GLY A 1 127 ? 13.497 1.415 1.129 1.00 86.62 127 GLY A O 1
ATOM 965 N N . ILE A 1 128 ? 14.156 -0.392 -0.048 1.00 89.31 128 ILE A N 1
ATOM 966 C CA . ILE A 1 128 ? 13.250 -1.355 0.621 1.00 89.31 128 ILE A CA 1
ATOM 967 C C . ILE A 1 128 ? 13.328 -1.252 2.147 1.00 89.31 128 ILE A C 1
ATOM 969 O O . ILE A 1 128 ? 12.303 -1.155 2.816 1.00 89.31 128 ILE A O 1
ATOM 973 N N . ASN A 1 129 ? 14.546 -1.238 2.695 1.00 89.44 129 ASN A N 1
ATOM 974 C CA . ASN A 1 129 ? 14.772 -1.270 4.138 1.00 89.44 129 ASN A CA 1
ATOM 975 C C . ASN A 1 129 ? 14.288 0.012 4.826 1.00 89.44 129 ASN A C 1
ATOM 977 O O . ASN A 1 129 ? 13.686 -0.054 5.895 1.00 89.44 129 ASN A O 1
ATOM 981 N N . GLU A 1 130 ? 14.505 1.169 4.198 1.00 90.12 130 GLU A N 1
ATOM 982 C CA . GLU A 1 130 ? 14.019 2.452 4.714 1.00 90.12 130 GLU A CA 1
ATOM 983 C C . GLU A 1 130 ? 12.486 2.486 4.724 1.00 90.12 130 GLU A C 1
ATOM 985 O O . GLU A 1 130 ? 11.861 2.872 5.713 1.00 90.12 130 GLU A O 1
ATOM 990 N N . THR A 1 131 ? 11.870 2.004 3.643 1.00 90.56 131 THR A N 1
ATOM 991 C CA . THR A 1 131 ? 10.412 1.958 3.509 1.00 90.56 131 THR A CA 1
ATOM 992 C C . THR A 1 131 ? 9.769 1.011 4.518 1.00 90.56 131 THR A C 1
ATOM 994 O O . THR A 1 131 ? 8.751 1.351 5.128 1.00 90.56 131 THR A O 1
ATOM 997 N N . LEU A 1 132 ? 10.369 -0.164 4.731 1.00 90.06 132 LEU A N 1
ATOM 998 C CA . LEU A 1 132 ? 9.956 -1.117 5.761 1.00 90.06 132 LEU A CA 1
ATOM 999 C C . LEU A 1 132 ? 10.014 -0.477 7.145 1.00 90.06 132 LEU A C 1
ATOM 1001 O O . LEU A 1 132 ? 8.995 -0.424 7.828 1.00 90.06 132 LEU A O 1
ATOM 1005 N N . GLN A 1 133 ? 11.153 0.124 7.498 1.00 91.38 133 GLN A N 1
ATOM 1006 C CA . GLN A 1 133 ? 11.330 0.781 8.790 1.00 91.38 133 GLN A CA 1
ATOM 1007 C C . GLN A 1 133 ? 10.289 1.887 9.017 1.00 91.38 133 GLN A C 1
ATOM 1009 O O . GLN A 1 133 ? 9.702 1.981 10.097 1.00 91.38 133 GLN A O 1
ATOM 1014 N N . LYS A 1 134 ? 10.014 2.710 7.996 1.00 91.25 134 LYS A N 1
ATOM 1015 C CA . LYS A 1 134 ? 8.987 3.760 8.062 1.00 91.25 134 LYS A CA 1
ATOM 1016 C C . LYS A 1 134 ? 7.585 3.174 8.247 1.00 91.25 134 LYS A C 1
ATOM 1018 O O . LYS A 1 134 ? 6.785 3.701 9.019 1.00 91.25 134 LYS A O 1
ATOM 1023 N N . THR A 1 135 ? 7.291 2.075 7.559 1.00 90.75 135 THR A N 1
ATOM 1024 C CA . THR A 1 135 ? 6.005 1.374 7.649 1.00 90.75 135 THR A CA 1
ATOM 1025 C C . THR A 1 135 ? 5.794 0.763 9.030 1.00 90.75 135 THR A C 1
ATOM 1027 O O . THR A 1 135 ? 4.722 0.924 9.608 1.00 90.75 135 THR A O 1
ATOM 1030 N N . GLU A 1 136 ? 6.816 0.121 9.593 1.00 91.12 136 GLU A N 1
ATOM 1031 C CA . GLU A 1 136 ? 6.780 -0.443 10.944 1.00 91.12 136 GLU A CA 1
ATOM 1032 C C . GLU A 1 136 ? 6.669 0.644 12.021 1.00 91.12 136 GLU A C 1
ATOM 1034 O O . GLU A 1 136 ? 5.966 0.467 13.016 1.00 91.12 136 GLU A O 1
ATOM 1039 N N . ALA A 1 137 ? 7.339 1.785 11.844 1.00 92.56 137 ALA A N 1
ATOM 1040 C CA . ALA A 1 137 ? 7.209 2.921 12.753 1.00 92.56 137 ALA A CA 1
ATOM 1041 C C . ALA A 1 137 ? 5.776 3.478 12.754 1.00 92.56 137 ALA A C 1
ATOM 1043 O O . ALA A 1 137 ? 5.193 3.670 13.821 1.00 92.56 137 ALA A O 1
ATOM 1044 N N . MET A 1 138 ? 5.182 3.663 11.572 1.00 91.81 138 MET A N 1
ATOM 1045 C CA . MET A 1 138 ? 3.799 4.126 11.431 1.00 91.81 138 MET A CA 1
ATOM 1046 C C . MET A 1 138 ? 2.796 3.151 12.066 1.00 91.81 138 MET A C 1
ATOM 1048 O O . MET A 1 138 ? 1.898 3.574 12.793 1.00 91.81 138 MET A O 1
ATOM 1052 N N . ASP A 1 139 ? 2.962 1.848 11.822 1.00 89.19 139 ASP A N 1
ATOM 1053 C CA . ASP A 1 139 ? 2.127 0.790 12.407 1.00 89.19 139 ASP A CA 1
ATOM 1054 C C . ASP A 1 139 ? 2.148 0.865 13.943 1.00 89.19 139 ASP A C 1
ATOM 1056 O O . ASP A 1 139 ? 1.105 0.927 14.597 1.00 89.19 139 ASP A O 1
ATOM 1060 N N . GLN A 1 140 ? 3.342 1.003 14.526 1.00 90.94 140 GLN A N 1
ATOM 1061 C CA . GLN A 1 140 ? 3.513 1.155 15.971 1.00 90.94 140 GLN A CA 1
ATOM 1062 C C . GLN A 1 140 ? 2.889 2.439 16.525 1.00 90.94 140 GLN A C 1
ATOM 1064 O O . GLN A 1 140 ? 2.363 2.420 17.641 1.00 90.94 140 GLN A O 1
ATOM 1069 N N . GLN A 1 141 ? 2.953 3.555 15.795 1.00 92.19 141 GLN A N 1
ATOM 1070 C CA . GLN A 1 141 ? 2.304 4.804 16.205 1.00 92.19 141 GLN A CA 1
ATOM 1071 C C . GLN A 1 141 ? 0.782 4.638 16.251 1.00 92.19 141 GLN A C 1
ATOM 1073 O O . GLN A 1 141 ? 0.163 4.951 17.268 1.00 92.19 141 GLN A O 1
ATOM 1078 N N . ARG A 1 142 ? 0.194 4.040 15.211 1.00 88.00 142 ARG A N 1
ATOM 1079 C CA . ARG A 1 142 ? -1.250 3.789 15.138 1.00 88.00 142 ARG A CA 1
ATOM 1080 C C . ARG A 1 142 ? -1.731 2.869 16.262 1.00 88.00 142 ARG A C 1
ATOM 1082 O O . ARG A 1 142 ? -2.756 3.138 16.888 1.00 88.00 142 ARG A O 1
ATOM 1089 N N . VAL A 1 143 ? -0.987 1.799 16.557 1.00 89.25 143 VAL A N 1
ATOM 1090 C CA . VAL A 1 143 ? -1.307 0.886 17.670 1.00 89.25 143 VAL A CA 1
ATOM 1091 C C . VAL A 1 143 ? -1.290 1.630 19.007 1.00 89.25 143 VAL A C 1
ATOM 1093 O O . VAL A 1 143 ? -2.186 1.437 19.828 1.00 89.25 143 VAL A O 1
ATOM 1096 N N . GLN A 1 144 ? -0.314 2.514 19.229 1.00 91.88 144 GLN A N 1
ATOM 1097 C CA . GLN A 1 144 ? -0.254 3.327 20.445 1.00 91.88 144 GLN A CA 1
ATOM 1098 C C . GLN A 1 144 ? -1.441 4.287 20.560 1.00 91.88 144 GLN A C 1
ATOM 1100 O O . GLN A 1 144 ? -2.051 4.362 21.627 1.00 91.88 144 GLN A O 1
ATOM 1105 N N . GLU A 1 145 ? -1.810 4.977 19.480 1.00 90.25 145 GLU A N 1
ATOM 1106 C CA . GLU A 1 145 ? -2.990 5.848 19.458 1.00 90.25 145 GLU A CA 1
ATOM 1107 C C . GLU A 1 145 ? -4.270 5.070 19.771 1.00 90.25 145 GLU A C 1
ATOM 1109 O O . GLU A 1 145 ? -5.083 5.515 20.583 1.00 90.25 145 GLU A O 1
ATOM 1114 N N . MET A 1 146 ? -4.422 3.867 19.212 1.00 88.06 146 MET A N 1
ATOM 1115 C CA . MET A 1 146 ? -5.569 3.006 19.494 1.00 88.06 146 MET A CA 1
ATOM 1116 C C . MET A 1 146 ? -5.621 2.582 20.965 1.00 88.06 146 MET A C 1
ATOM 1118 O O . MET A 1 146 ? -6.686 2.640 21.575 1.00 88.06 146 MET A O 1
ATOM 1122 N N . VAL A 1 147 ? -4.486 2.202 21.563 1.00 91.56 147 VAL A N 1
ATOM 1123 C CA . VAL A 1 147 ? -4.405 1.854 22.994 1.00 91.56 147 VAL A CA 1
ATOM 1124 C C . VAL A 1 147 ? -4.770 3.050 23.875 1.00 91.56 147 VAL A C 1
ATOM 1126 O O . VAL A 1 147 ? -5.482 2.889 24.868 1.00 91.56 147 VAL A O 1
ATOM 1129 N N . GLN A 1 148 ? -4.321 4.252 23.513 1.00 90.75 148 GLN A N 1
ATOM 1130 C CA . GLN A 1 148 ? -4.645 5.474 24.250 1.00 90.75 148 GLN A CA 1
ATOM 1131 C C . GLN A 1 148 ? -6.127 5.824 24.134 1.00 90.75 148 GLN A C 1
ATOM 1133 O O . GLN A 1 148 ? -6.772 6.072 25.150 1.00 90.75 148 GLN A O 1
ATOM 1138 N N . PHE A 1 149 ? -6.692 5.749 22.930 1.00 89.56 149 PHE A N 1
ATOM 1139 C CA . PHE A 1 149 ? -8.120 5.954 22.713 1.00 89.56 149 PHE A CA 1
ATOM 1140 C C . PHE A 1 149 ? -8.966 4.910 23.455 1.00 89.56 149 PHE A C 1
ATOM 1142 O O . PHE A 1 149 ? -9.987 5.236 24.056 1.00 89.56 149 PHE A O 1
ATOM 1149 N N . GLN A 1 150 ? -8.526 3.649 23.482 1.00 86.25 150 GLN A N 1
ATOM 1150 C CA . GLN A 1 150 ? -9.182 2.583 24.240 1.00 86.25 150 GLN A CA 1
ATOM 1151 C C . GLN A 1 150 ? -9.187 2.892 25.743 1.00 86.25 150 GLN A C 1
ATOM 1153 O O . GLN A 1 150 ? -10.221 2.744 26.393 1.00 86.25 150 GLN A O 1
ATOM 1158 N N . ARG A 1 151 ? -8.052 3.356 26.283 1.00 88.38 151 ARG A N 1
ATOM 1159 C CA . ARG A 1 151 ? -7.923 3.746 27.692 1.00 88.38 1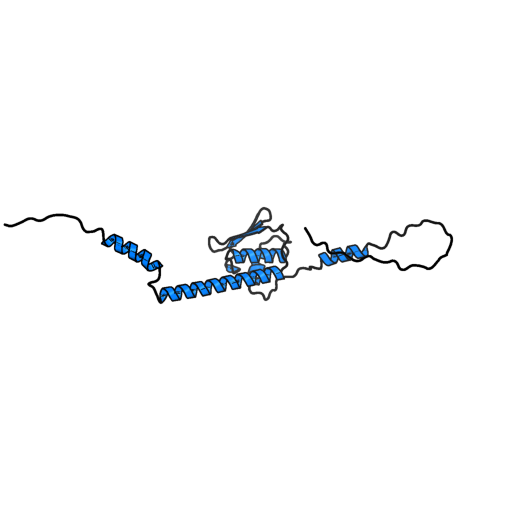51 ARG A CA 1
ATOM 1160 C C . ARG A 1 151 ? -8.802 4.945 28.032 1.00 88.38 151 ARG A C 1
ATOM 1162 O O . ARG A 1 151 ? -9.489 4.901 29.045 1.00 88.38 151 ARG A O 1
ATOM 1169 N N . GLU A 1 152 ? -8.803 5.979 27.194 1.00 85.25 152 GLU A N 1
ATOM 1170 C CA . GLU A 1 152 ? -9.660 7.154 27.376 1.00 85.25 152 GLU A CA 1
ATOM 1171 C C . GLU A 1 152 ? -11.137 6.750 27.387 1.00 85.25 152 GLU A C 1
ATOM 1173 O O . GLU A 1 152 ? -11.886 7.147 28.276 1.00 85.25 152 GLU A O 1
ATOM 1178 N N . ARG A 1 153 ? -11.555 5.877 26.463 1.00 82.31 153 ARG A N 1
ATOM 1179 C CA . ARG A 1 153 ? -12.923 5.352 26.457 1.00 82.31 153 ARG A CA 1
ATOM 1180 C C . ARG A 1 153 ? -13.264 4.560 27.715 1.00 82.31 153 ARG A C 1
ATOM 1182 O O . ARG A 1 153 ? -14.387 4.685 28.189 1.00 82.31 153 ARG A O 1
ATOM 1189 N N . GLU A 1 154 ? -12.338 3.768 28.253 1.00 83.12 154 GLU A N 1
ATOM 1190 C CA . GLU A 1 154 ? -12.558 3.030 29.503 1.00 83.12 154 GLU A CA 1
ATOM 1191 C C . GLU A 1 154 ? -12.631 3.968 30.719 1.00 83.12 154 GLU A C 1
ATOM 1193 O O . GLU A 1 154 ? -13.400 3.724 31.645 1.00 83.12 154 GLU A O 1
ATOM 1198 N N . GLU A 1 155 ? -11.880 5.072 30.713 1.00 75.69 155 GLU A N 1
ATOM 1199 C CA . GLU A 1 155 ? -11.982 6.111 31.741 1.00 75.69 155 GLU A CA 1
ATOM 1200 C C . GLU A 1 155 ? -13.324 6.857 31.663 1.00 75.69 155 GLU A C 1
ATOM 1202 O O . GLU A 1 155 ? -13.965 7.063 32.693 1.00 75.69 155 GLU A O 1
ATOM 1207 N N . ILE A 1 156 ? -13.794 7.188 30.454 1.00 72.25 156 ILE A N 1
ATOM 1208 C CA . ILE A 1 156 ? -15.116 7.797 30.230 1.00 72.25 156 ILE A CA 1
ATOM 1209 C C . ILE A 1 156 ? -16.243 6.829 30.622 1.00 72.25 156 ILE A C 1
ATOM 1211 O O . ILE A 1 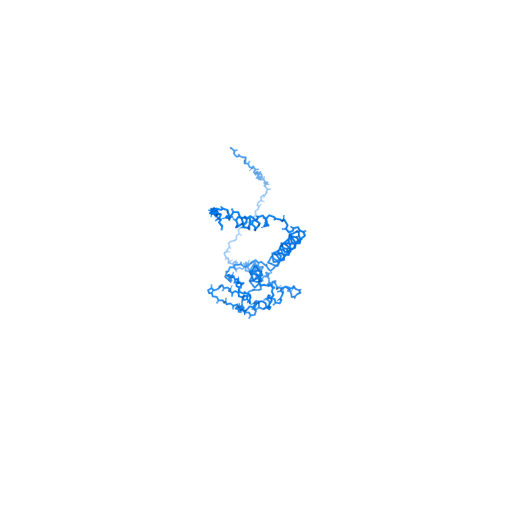156 ? -17.225 7.254 31.223 1.00 72.25 156 ILE A O 1
ATOM 1215 N N . ASP A 1 157 ? -16.116 5.536 30.316 1.00 70.75 157 ASP A N 1
ATOM 1216 C CA . ASP A 1 157 ? -17.086 4.507 30.719 1.00 70.75 157 ASP A CA 1
ATOM 1217 C C . ASP A 1 157 ? -17.146 4.348 32.250 1.00 70.75 157 ASP A C 1
ATOM 1219 O O . ASP A 1 157 ? -18.229 4.287 32.835 1.00 70.75 157 ASP A O 1
ATOM 1223 N N . LYS A 1 158 ? -15.987 4.385 32.924 1.00 73.25 158 LYS A N 1
ATOM 1224 C CA . LYS A 1 158 ? -15.883 4.339 34.393 1.00 73.25 158 LYS A CA 1
ATOM 1225 C C . LYS A 1 158 ? -16.336 5.630 35.079 1.00 73.25 158 LYS A C 1
ATOM 1227 O O . LYS A 1 158 ? -16.778 5.575 36.226 1.00 73.25 158 LYS A O 1
ATOM 1232 N N . ASN A 1 159 ? -16.228 6.777 34.410 1.00 63.50 159 ASN A N 1
ATOM 1233 C CA . ASN A 1 159 ? -16.654 8.077 34.918 1.00 63.50 159 ASN A CA 1
ATOM 1234 C C . ASN A 1 159 ? -17.507 8.823 33.873 1.00 63.50 159 ASN A C 1
ATOM 1236 O O . ASN A 1 159 ? -17.032 9.777 33.249 1.00 63.50 159 ASN A O 1
ATOM 1240 N N . PRO A 1 160 ? -18.785 8.436 33.697 1.00 58.75 160 PRO A N 1
ATOM 1241 C CA . PRO A 1 160 ? -19.628 8.987 32.639 1.00 58.75 160 PRO A CA 1
ATOM 1242 C C . PRO A 1 160 ? -19.855 10.502 32.810 1.00 58.75 160 PRO A C 1
ATOM 1244 O O . PRO A 1 160 ? -20.113 11.201 31.834 1.00 58.75 160 PRO A O 1
ATOM 1247 N N . THR A 1 161 ? -19.663 11.048 34.016 1.00 55.22 161 THR A N 1
ATOM 1248 C CA . THR A 1 161 ? -19.723 12.483 34.363 1.00 55.22 161 THR A CA 1
ATOM 1249 C C . THR A 1 161 ? -18.497 13.291 33.885 1.00 55.22 161 THR A C 1
ATOM 1251 O O . THR A 1 161 ? -18.013 14.185 34.579 1.00 55.22 161 THR A O 1
ATOM 1254 N N . GLY A 1 162 ? -17.946 12.973 32.713 1.00 54.34 162 GLY A N 1
ATOM 1255 C CA . GLY A 1 162 ? -16.903 13.759 32.045 1.00 54.34 162 GLY A CA 1
ATOM 1256 C C . GLY A 1 162 ? -17.464 14.963 31.263 1.00 54.34 162 GLY A C 1
ATOM 1257 O O . GLY A 1 162 ? -18.680 15.093 31.112 1.00 54.34 162 GLY A O 1
ATOM 1258 N N . PRO A 1 163 ? -16.609 15.851 30.714 1.00 57.78 163 PRO A N 1
ATOM 1259 C CA . PRO A 1 163 ? -17.002 17.136 30.110 1.00 57.78 163 PRO A CA 1
ATOM 1260 C C . PRO A 1 163 ? -18.026 17.060 28.957 1.00 57.78 163 PRO A C 1
ATOM 1262 O O . PRO A 1 163 ? -18.709 18.050 28.697 1.00 57.78 163 PRO A O 1
ATOM 1265 N N . VAL A 1 164 ? -18.214 15.903 28.307 1.00 58.31 164 VAL A N 1
ATOM 1266 C CA . VAL A 1 164 ? -19.296 15.698 27.319 1.00 58.31 164 VAL A CA 1
ATOM 1267 C C . VAL A 1 164 ? -20.693 15.650 27.956 1.00 58.31 164 VAL A C 1
ATOM 1269 O O . VAL A 1 164 ? -21.675 16.043 27.324 1.00 58.31 164 VAL A O 1
ATOM 1272 N N . MET A 1 165 ? -20.799 15.235 29.222 1.00 56.59 165 MET A N 1
ATOM 1273 C CA . MET A 1 165 ? -22.072 15.143 29.936 1.00 56.59 165 MET A CA 1
ATOM 1274 C C . MET A 1 165 ? -22.602 16.530 30.323 1.00 56.59 165 MET A C 1
ATOM 1276 O O . MET A 1 165 ? -23.809 16.745 30.276 1.00 56.59 165 MET A O 1
ATOM 1280 N N . THR A 1 166 ? -21.725 17.506 30.593 1.00 55.62 166 THR A N 1
ATOM 1281 C CA . THR A 1 166 ? -22.128 18.906 30.823 1.00 55.62 166 THR A CA 1
ATOM 1282 C C . THR A 1 166 ? -22.848 19.492 29.609 1.00 55.62 166 THR A C 1
ATOM 1284 O O . THR A 1 166 ? -23.831 20.209 29.777 1.00 55.62 166 THR A O 1
ATOM 1287 N N . LEU A 1 167 ? -22.422 19.161 28.385 1.00 57.44 167 LEU A N 1
ATOM 1288 C CA . LEU A 1 167 ? -23.057 19.688 27.175 1.00 57.44 167 LEU A CA 1
ATOM 1289 C C . LEU A 1 167 ? -24.456 19.081 26.952 1.00 57.44 167 LEU A C 1
ATOM 1291 O O . LEU A 1 167 ? -25.406 19.803 26.640 1.00 57.44 167 LEU A O 1
ATOM 1295 N N . ALA A 1 168 ? -24.618 17.775 27.190 1.00 58.94 168 ALA A N 1
ATOM 1296 C CA . ALA A 1 168 ? -25.915 17.098 27.086 1.00 58.94 168 ALA A CA 1
ATOM 1297 C C . ALA A 1 168 ? -26.876 17.467 28.235 1.00 58.94 168 ALA A C 1
ATOM 1299 O O . ALA A 1 168 ? -28.063 17.699 28.002 1.00 58.94 168 ALA A O 1
ATOM 1300 N N . ALA A 1 169 ? -26.365 17.589 29.464 1.00 55.41 169 ALA A N 1
ATOM 1301 C CA . ALA A 1 169 ? -27.149 17.981 30.630 1.00 55.41 169 ALA A CA 1
ATOM 1302 C C . ALA A 1 169 ? -27.612 19.442 30.537 1.00 55.41 169 ALA A C 1
ATOM 1304 O O . ALA A 1 169 ? -28.774 19.723 30.814 1.00 55.41 169 ALA A O 1
ATOM 1305 N N . HIS A 1 170 ? -26.762 20.364 30.065 1.00 56.69 170 HIS A N 1
ATOM 1306 C CA . HIS A 1 170 ? -27.162 21.760 29.863 1.00 56.69 170 HIS A CA 1
ATOM 1307 C C . HIS A 1 170 ? -28.272 21.889 28.808 1.00 56.69 170 HIS A C 1
ATOM 1309 O O . HIS A 1 170 ? -29.224 22.639 29.008 1.00 56.69 170 HIS A O 1
ATOM 1315 N N . SER A 1 171 ? -28.210 21.085 27.740 1.00 59.75 171 SER A N 1
ATOM 1316 C CA . SER A 1 171 ? -29.251 21.025 26.702 1.00 59.75 171 SER A CA 1
ATOM 1317 C C . SER A 1 171 ? -30.599 20.549 27.258 1.00 59.75 171 SER A C 1
ATOM 1319 O O . SER A 1 171 ? -31.652 21.072 26.895 1.00 59.75 171 SER A O 1
ATOM 1321 N N . GLN A 1 172 ? -30.579 19.570 28.168 1.00 57.53 172 GLN A N 1
ATOM 1322 C CA . GLN A 1 172 ? -31.798 19.034 28.774 1.00 57.53 172 GLN A CA 1
ATOM 1323 C C . GLN A 1 172 ? -32.361 19.955 29.866 1.00 57.53 172 GLN A C 1
ATOM 1325 O O . GLN A 1 172 ? -33.577 20.097 29.988 1.00 57.53 172 GLN A O 1
ATOM 1330 N N . GLN A 1 173 ? -31.500 20.646 30.614 1.00 56.69 173 GLN A N 1
ATOM 1331 C CA . GLN A 1 173 ? -31.917 21.592 31.650 1.00 56.69 173 GLN A CA 1
ATOM 1332 C C . GLN A 1 173 ? -32.546 22.862 31.049 1.00 56.69 173 GLN A C 1
ATOM 1334 O O . GLN A 1 173 ? -33.498 23.405 31.604 1.00 56.69 173 GLN A O 1
ATOM 1339 N N . GLN A 1 174 ? -32.093 23.290 29.867 1.00 56.00 174 GLN A N 1
ATOM 1340 C CA . GLN A 1 174 ? -32.638 24.456 29.164 1.00 56.00 174 GLN A CA 1
ATOM 1341 C C . GLN A 1 174 ? -34.036 24.199 28.565 1.00 56.00 174 GLN A C 1
ATOM 1343 O O . GLN A 1 174 ? -34.842 25.122 28.487 1.00 56.00 174 GLN A O 1
ATOM 1348 N N . ALA A 1 175 ? -34.373 22.944 28.240 1.00 57.91 175 ALA A N 1
ATOM 1349 C CA . ALA A 1 175 ? -35.722 22.555 27.815 1.00 57.91 175 ALA A CA 1
ATOM 1350 C C . ALA A 1 175 ? -36.741 22.510 28.976 1.00 57.91 175 ALA A C 1
ATOM 1352 O O . ALA A 1 175 ? -37.935 22.690 28.751 1.00 57.91 175 ALA A O 1
ATOM 1353 N N . MET A 1 176 ? -36.280 22.307 30.217 1.00 57.97 176 MET A N 1
ATOM 1354 C CA . MET A 1 176 ? -37.137 22.229 31.413 1.00 57.97 176 MET A CA 1
ATOM 1355 C C . MET A 1 176 ? -37.346 23.592 32.102 1.00 57.97 176 MET A C 1
ATOM 1357 O O . MET A 1 176 ? -38.267 23.735 32.901 1.00 57.97 176 M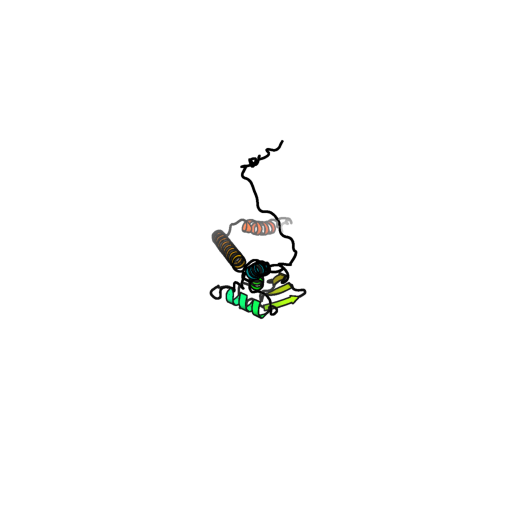ET A O 1
ATOM 1361 N N . SER A 1 177 ? -36.525 24.606 31.799 1.00 52.91 177 SER A N 1
ATOM 1362 C CA . SER A 1 177 ? -36.616 25.952 32.401 1.00 52.91 177 SER A CA 1
ATOM 1363 C C . SER A 1 177 ? -37.356 26.991 31.544 1.00 52.91 177 SER A C 1
ATOM 1365 O O . SER A 1 177 ? -37.411 28.156 31.924 1.00 52.91 177 SER A O 1
ATOM 1367 N N . GLY A 1 178 ? -37.950 26.588 30.414 1.00 48.69 178 GLY A N 1
ATOM 1368 C CA . GLY A 1 178 ? -38.791 27.445 29.561 1.00 48.69 178 GLY A CA 1
ATOM 1369 C C . GLY A 1 178 ? -40.303 27.323 29.804 1.00 48.69 178 GLY A C 1
ATOM 1370 O O . GLY A 1 178 ? -41.082 27.873 29.033 1.00 48.69 178 GLY A O 1
ATOM 1371 N N . GLY A 1 179 ? -40.727 26.581 30.831 1.00 48.06 179 GLY A N 1
ATOM 1372 C CA . GLY A 1 179 ? -42.132 26.285 31.122 1.00 48.06 179 GLY A CA 1
ATOM 1373 C C . GLY A 1 179 ? -42.659 26.951 32.392 1.00 48.06 179 GLY A C 1
ATOM 1374 O O . GLY A 1 179 ? -43.217 26.257 33.232 1.00 48.06 179 GLY A O 1
ATOM 1375 N N . ASP A 1 180 ? -42.479 28.261 32.559 1.00 53.94 180 ASP A N 1
ATOM 1376 C CA . ASP A 1 180 ? -43.245 29.041 33.539 1.00 53.94 180 ASP A CA 1
ATOM 1377 C C . ASP A 1 180 ? -43.696 30.354 32.896 1.00 53.94 180 ASP A C 1
ATOM 1379 O O . ASP A 1 180 ? -42.876 31.160 32.455 1.00 53.94 180 ASP A O 1
ATOM 1383 N N . GLY A 1 181 ? -45.014 30.533 32.775 1.00 45.44 181 GLY A N 1
ATOM 1384 C CA . GLY A 1 181 ? -45.574 31.759 32.218 1.00 45.44 181 GLY A CA 1
ATOM 1385 C C . GLY A 1 181 ? -47.024 31.683 31.744 1.00 45.44 181 GLY A C 1
ATOM 1386 O O . GLY A 1 181 ? -47.275 31.795 30.549 1.00 45.44 181 GLY A O 1
ATOM 1387 N N . GLY A 1 182 ? -47.976 31.636 32.683 1.00 43.91 182 GLY A N 1
ATOM 1388 C CA . GLY A 1 182 ? -49.138 32.533 32.594 1.00 43.91 182 GLY A CA 1
ATOM 1389 C C . GLY A 1 182 ? -50.548 31.930 32.520 1.00 43.91 182 GLY A C 1
ATOM 1390 O O . GLY A 1 182 ? -50.881 31.178 31.611 1.00 43.91 182 GLY A O 1
ATOM 1391 N N . GLY A 1 183 ? -51.407 32.420 33.425 1.00 41.25 183 GLY A N 1
ATOM 1392 C CA . GLY A 1 183 ? -52.875 32.403 33.340 1.00 41.25 183 GLY A CA 1
ATOM 1393 C C . GLY A 1 183 ? -53.498 31.577 34.464 1.00 41.25 183 GLY A C 1
ATOM 1394 O O . GLY A 1 183 ? -53.529 30.361 34.380 1.00 41.25 183 GLY A O 1
ATOM 1395 N N . GLY A 1 184 ? -53.929 32.141 35.591 1.00 44.66 184 GLY A N 1
ATOM 1396 C CA . GLY A 1 184 ? -54.848 33.277 35.706 1.00 44.66 184 GLY A CA 1
ATOM 1397 C C . GLY A 1 184 ? -56.177 32.712 36.216 1.00 44.66 184 GLY A C 1
ATOM 1398 O O . GLY A 1 184 ? -56.800 31.917 35.524 1.00 44.66 184 GLY A O 1
ATOM 1399 N N . GLY A 1 185 ? -56.517 33.012 37.471 1.00 50.53 185 GLY A N 1
ATOM 1400 C CA . GLY A 1 185 ? -57.605 32.361 38.201 1.00 50.53 185 GLY A CA 1
ATOM 1401 C C . GLY A 1 185 ? -59.017 32.793 37.812 1.00 50.53 185 GLY A C 1
ATOM 1402 O O . GLY A 1 185 ? -59.188 33.737 37.057 1.00 50.53 185 GLY A O 1
ATOM 1403 N N . ASP A 1 186 ? -59.990 32.076 38.375 1.00 45.41 186 ASP A N 1
ATOM 1404 C CA . ASP A 1 186 ? -61.332 32.501 38.818 1.00 45.41 186 ASP A CA 1
ATOM 1405 C C . ASP A 1 186 ? -61.995 31.224 39.402 1.00 45.41 186 ASP A C 1
ATOM 1407 O O . ASP A 1 186 ? -61.820 30.141 38.854 1.00 45.41 186 ASP A O 1
ATOM 1411 N N . GLY A 1 187 ? -62.681 31.171 40.542 1.00 48.78 187 GLY A N 1
ATOM 1412 C CA . GLY A 1 187 ? -63.365 32.230 41.266 1.00 48.78 187 GLY A CA 1
ATOM 1413 C C . GLY A 1 187 ? -64.850 31.888 41.454 1.00 48.78 187 GLY A C 1
ATOM 1414 O O . GLY A 1 187 ? -65.693 32.552 40.881 1.00 48.78 187 GLY A O 1
ATOM 1415 N N . GLY A 1 188 ? -65.164 30.893 42.297 1.00 46.16 188 GLY A N 1
ATOM 1416 C CA . GLY A 1 188 ? -66.435 30.801 43.045 1.00 46.16 188 GLY A CA 1
ATOM 1417 C C . GLY A 1 188 ? -67.727 30.368 42.322 1.00 46.16 188 GLY A C 1
ATOM 1418 O O . GLY A 1 188 ? -67.901 30.570 41.126 1.00 46.16 188 GLY A O 1
ATOM 1419 N N . GLY A 1 189 ? -68.663 29.818 43.116 1.00 39.84 189 GLY A N 1
ATOM 1420 C CA . GLY A 1 189 ? -70.081 29.632 42.768 1.00 39.84 189 GLY A CA 1
ATOM 1421 C C . GLY A 1 189 ? -70.625 28.239 43.016 1.00 39.84 189 GLY A C 1
ATOM 1422 O O . GLY A 1 189 ? -70.713 27.485 42.027 1.00 39.84 189 GLY A O 1
#